Protein AF-M4DL49-F1 (afdb_monomer)

InterPro domains:
  IPR004274 FCP1 homology domain [PF03031] (9-166)
  IPR004274 FCP1 homology domain [PS50969] (1-159)
  IPR004274 FCP1 homology domain [SM00577] (1-144)
  IPR023214 HAD superfamily [G3DSA:3.40.50.1000] (4-176)
  IPR036412 HAD-like superfamily [SSF56784] (20-170)
  IPR050365 Mitochondrial import inner membrane translocase subunit TIM50 [PTHR12210] (19-173)

Mean predicted aligned error: 7.27 Å

Structure (mmCIF, N/CA/C/O backbone):
data_AF-M4DL49-F1
#
_entry.id   AF-M4DL49-F1
#
loop_
_atom_site.group_PDB
_atom_site.id
_atom_site.type_symbol
_atom_site.label_atom_id
_atom_site.label_alt_id
_atom_site.label_comp_id
_atom_site.label_asym_id
_atom_site.label_entity_id
_atom_site.label_seq_id
_atom_site.pdbx_PDB_ins_code
_atom_site.Cartn_x
_atom_site.Cartn_y
_atom_site.Cartn_z
_atom_site.occupancy
_atom_site.B_iso_or_equiv
_atom_site.auth_seq_id
_atom_site.auth_comp_id
_atom_site.auth_asym_id
_atom_site.auth_atom_id
_atom_site.pdbx_PDB_model_num
ATOM 1 N N . MET A 1 1 ? -8.135 -9.419 -42.704 1.00 31.95 1 MET A N 1
ATOM 2 C CA . MET A 1 1 ? -8.445 -10.229 -41.511 1.00 31.95 1 MET A CA 1
ATOM 3 C C . MET A 1 1 ? -7.118 -10.676 -40.936 1.00 31.95 1 MET A C 1
ATOM 5 O O . MET A 1 1 ? -6.475 -11.518 -41.541 1.00 31.95 1 MET A O 1
ATOM 9 N N . ALA A 1 2 ? -6.645 -10.006 -39.889 1.00 29.92 2 ALA A N 1
ATOM 10 C CA . ALA A 1 2 ? -5.408 -10.360 -39.203 1.00 29.92 2 ALA A CA 1
ATOM 11 C C . ALA A 1 2 ? -5.804 -10.983 -37.863 1.00 29.92 2 ALA A C 1
ATOM 13 O O . ALA A 1 2 ? -6.556 -10.371 -37.108 1.00 29.92 2 ALA A O 1
ATOM 14 N N . GLU A 1 3 ? -5.369 -12.218 -37.635 1.00 30.36 3 GLU A N 1
ATOM 15 C CA . GLU A 1 3 ? -5.577 -12.951 -36.390 1.00 30.36 3 GLU A CA 1
ATOM 16 C C . GLU A 1 3 ? -4.729 -12.328 -35.278 1.00 30.36 3 GLU A C 1
ATOM 18 O O . GLU A 1 3 ? -3.502 -12.247 -35.361 1.00 30.36 3 GLU A O 1
ATOM 23 N N . GLU A 1 4 ? -5.407 -11.877 -34.230 1.00 32.47 4 GLU A N 1
ATOM 24 C CA . GLU A 1 4 ? -4.811 -11.383 -33.000 1.00 32.47 4 GLU A CA 1
ATOM 25 C C . GLU A 1 4 ? -4.319 -12.589 -32.184 1.00 32.47 4 GLU A C 1
ATOM 27 O O . GLU A 1 4 ? -5.102 -13.370 -31.639 1.00 32.47 4 GLU A O 1
ATOM 32 N N . LYS A 1 5 ? -2.997 -12.796 -32.143 1.00 32.62 5 LYS A N 1
ATOM 33 C CA . LYS A 1 5 ? -2.392 -13.833 -31.302 1.00 32.62 5 LYS A CA 1
ATOM 34 C C . LYS A 1 5 ? -2.533 -13.434 -29.833 1.00 32.62 5 LYS A C 1
ATOM 36 O O . LYS A 1 5 ? -1.747 -12.644 -29.316 1.00 32.62 5 LYS A O 1
ATOM 41 N N . SER A 1 6 ? -3.520 -14.027 -29.168 1.00 36.12 6 SER A N 1
ATOM 42 C CA . SER A 1 6 ? -3.660 -14.043 -27.712 1.00 36.12 6 SER A CA 1
ATOM 43 C C . SER A 1 6 ? -2.374 -14.585 -27.074 1.00 36.12 6 SER A C 1
ATOM 45 O O . SER A 1 6 ? -2.053 -15.770 -27.192 1.00 36.12 6 SER A O 1
ATOM 47 N N . LYS A 1 7 ? -1.609 -13.710 -26.411 1.00 40.62 7 LYS A N 1
ATOM 48 C CA . LYS A 1 7 ? -0.519 -14.117 -25.520 1.00 40.62 7 LYS A CA 1
ATOM 49 C C . LYS A 1 7 ? -1.144 -14.714 -24.257 1.00 40.62 7 LYS A C 1
ATOM 51 O O . LYS A 1 7 ? -1.473 -13.994 -23.322 1.00 40.62 7 LYS A O 1
ATOM 56 N N . LYS A 1 8 ? -1.329 -16.035 -24.246 1.00 37.31 8 LYS A N 1
ATOM 57 C CA . LYS A 1 8 ? -1.558 -16.799 -23.014 1.00 37.31 8 LYS A CA 1
ATOM 58 C C . LYS A 1 8 ? -0.265 -16.794 -22.201 1.00 37.31 8 LYS A C 1
ATOM 60 O O . LYS A 1 8 ? 0.720 -17.387 -22.632 1.00 37.31 8 LYS A O 1
ATOM 65 N N . SER A 1 9 ? -0.272 -16.145 -21.043 1.00 42.19 9 SER A N 1
ATOM 66 C CA . SER A 1 9 ? 0.741 -16.350 -20.011 1.00 42.19 9 SER A CA 1
ATOM 67 C C . SER A 1 9 ? 0.543 -17.744 -19.408 1.00 42.19 9 SER A C 1
ATOM 69 O O . SER A 1 9 ? -0.526 -18.078 -18.898 1.00 42.19 9 SER A O 1
ATOM 71 N N . ILE A 1 10 ? 1.562 -18.590 -19.548 1.00 38.69 10 ILE A N 1
ATOM 72 C CA . ILE A 1 10 ? 1.618 -19.930 -18.964 1.00 38.69 10 ILE A CA 1
ATOM 73 C C . ILE A 1 10 ? 2.359 -19.786 -17.639 1.00 38.69 10 ILE A C 1
ATOM 75 O O . ILE A 1 10 ? 3.543 -19.471 -17.632 1.00 38.69 10 ILE A O 1
ATOM 79 N N . VAL A 1 11 ? 1.667 -20.018 -16.527 1.00 43.44 11 VAL A N 1
ATOM 80 C CA . VAL A 1 11 ? 2.317 -20.237 -15.231 1.00 43.44 11 VAL A CA 1
ATOM 81 C C . VAL A 1 11 ? 2.926 -21.637 -15.281 1.00 43.44 11 VAL A C 1
ATOM 83 O O . VAL A 1 11 ? 2.196 -22.616 -15.445 1.00 43.44 11 VAL A O 1
ATOM 86 N N . ARG A 1 12 ? 4.254 -21.741 -15.200 1.00 34.19 12 ARG A N 1
ATOM 87 C CA . ARG A 1 12 ? 4.939 -23.013 -14.947 1.00 34.19 12 ARG A CA 1
ATOM 88 C C . ARG A 1 12 ? 5.411 -23.030 -13.501 1.00 34.19 12 ARG A C 1
ATOM 90 O O . ARG A 1 12 ? 5.974 -22.048 -13.031 1.00 34.19 12 ARG A O 1
ATOM 97 N N . ALA A 1 13 ? 5.146 -24.142 -12.828 1.00 39.81 13 ALA A N 1
ATOM 98 C CA . ALA A 1 13 ? 5.851 -24.510 -11.615 1.00 39.81 13 ALA A CA 1
ATOM 99 C C . ALA A 1 13 ? 7.230 -25.054 -12.026 1.00 39.81 13 ALA A C 1
ATOM 101 O O . ALA A 1 13 ? 7.288 -26.012 -12.796 1.00 39.81 13 ALA A O 1
ATOM 102 N N . ASP A 1 14 ? 8.264 -24.380 -11.526 1.00 46.81 14 ASP A N 1
ATOM 103 C CA . ASP A 1 14 ? 9.693 -24.711 -11.451 1.00 46.81 14 ASP A CA 1
ATOM 104 C C . ASP A 1 14 ? 10.560 -24.940 -12.713 1.00 46.81 14 ASP A C 1
ATOM 106 O O . ASP A 1 14 ? 10.185 -25.581 -13.696 1.00 46.81 14 ASP A O 1
ATOM 110 N N . ASP A 1 15 ? 11.781 -24.400 -12.571 1.00 43.00 15 ASP A N 1
ATOM 111 C CA . ASP A 1 15 ? 13.066 -24.683 -13.230 1.00 43.00 15 ASP A CA 1
ATOM 112 C C . ASP A 1 15 ? 13.305 -24.260 -14.693 1.00 43.00 15 ASP A C 1
ATOM 114 O O . ASP A 1 15 ? 13.709 -25.061 -15.541 1.00 43.00 15 ASP A O 1
ATOM 118 N N . SER A 1 16 ? 13.205 -22.959 -14.989 1.00 38.47 16 SER A N 1
ATOM 119 C CA . SER A 1 16 ? 13.996 -22.372 -16.086 1.00 38.47 16 SER A CA 1
ATOM 120 C C . SER A 1 16 ? 14.434 -20.940 -15.764 1.00 38.47 16 SER A C 1
ATOM 122 O O . SER A 1 16 ? 13.605 -20.034 -15.766 1.00 38.47 16 SER A O 1
ATOM 124 N N . ASP A 1 17 ? 15.734 -20.747 -15.527 1.00 44.91 17 ASP A N 1
ATOM 125 C CA . ASP A 1 17 ? 16.382 -19.487 -15.109 1.00 44.91 17 ASP A CA 1
ATOM 126 C C . ASP A 1 17 ? 16.472 -18.387 -16.193 1.00 44.91 17 ASP A C 1
ATOM 128 O O . ASP A 1 17 ? 17.151 -17.389 -15.990 1.00 44.91 17 ASP A O 1
ATOM 132 N N . ASP A 1 18 ? 15.789 -18.516 -17.334 1.00 45.47 18 ASP A N 1
ATOM 133 C CA . ASP A 1 18 ? 15.896 -17.559 -18.450 1.00 45.47 18 ASP A CA 1
ATOM 134 C C . ASP A 1 18 ? 14.527 -17.267 -19.087 1.00 45.47 18 ASP A C 1
ATOM 136 O O . ASP A 1 18 ? 14.286 -17.524 -20.268 1.00 45.47 18 ASP A O 1
ATOM 140 N N . ASP A 1 19 ? 13.602 -16.714 -18.305 1.00 47.50 19 ASP A N 1
ATOM 141 C CA . ASP A 1 19 ? 12.446 -16.015 -18.868 1.00 47.50 19 ASP A CA 1
ATOM 142 C C . ASP A 1 19 ? 12.352 -14.635 -18.203 1.00 47.50 19 ASP A C 1
ATOM 144 O O . ASP A 1 19 ? 11.974 -14.509 -17.041 1.00 47.50 19 ASP A O 1
ATOM 148 N N . GLU A 1 20 ? 12.695 -13.578 -18.947 1.00 47.00 20 GLU A N 1
ATOM 149 C CA . GLU A 1 20 ? 12.699 -12.162 -18.512 1.00 47.00 20 GLU A CA 1
ATOM 150 C C . GLU A 1 20 ? 11.316 -11.679 -18.005 1.00 47.00 20 GLU A C 1
ATOM 152 O O . GLU A 1 20 ? 11.170 -10.588 -17.456 1.00 47.00 20 GLU A O 1
ATOM 157 N N . TYR A 1 21 ? 10.285 -12.512 -18.168 1.00 54.69 21 TYR A N 1
ATOM 158 C CA . TYR A 1 21 ? 8.901 -12.267 -17.772 1.00 54.69 21 TYR A CA 1
ATOM 159 C C . TYR A 1 21 ? 8.356 -13.301 -16.777 1.00 54.69 21 TYR A C 1
ATOM 161 O O . TYR A 1 21 ? 7.135 -13.392 -16.603 1.00 54.69 21 TYR A O 1
ATOM 169 N N . ALA A 1 22 ? 9.223 -14.091 -16.138 1.00 64.50 22 ALA A N 1
ATOM 170 C CA . ALA A 1 22 ? 8.810 -15.017 -15.097 1.00 64.50 22 ALA A CA 1
ATOM 171 C C . ALA A 1 22 ? 8.178 -14.247 -13.925 1.00 64.50 22 ALA A C 1
ATOM 173 O O . ALA A 1 22 ? 8.734 -13.306 -13.360 1.00 64.50 22 ALA A O 1
ATOM 174 N N . MET A 1 23 ? 6.949 -14.626 -13.586 1.00 73.56 23 MET A N 1
ATOM 175 C CA . MET A 1 23 ? 6.219 -14.058 -12.461 1.00 73.56 23 MET A CA 1
ATOM 176 C C . MET A 1 23 ? 6.532 -14.883 -11.220 1.00 73.56 23 MET A C 1
ATOM 178 O O . MET A 1 23 ? 6.146 -16.047 -11.131 1.00 73.56 23 MET A O 1
ATOM 182 N N . HIS A 1 24 ? 7.206 -14.262 -10.259 1.00 86.44 24 HIS A N 1
ATOM 183 C CA . HIS A 1 24 ? 7.604 -14.908 -9.015 1.00 86.44 24 HIS A CA 1
ATOM 184 C C . HIS A 1 24 ? 6.646 -14.513 -7.893 1.00 86.44 24 HIS A C 1
ATOM 186 O O . HIS A 1 24 ? 6.480 -13.332 -7.582 1.00 86.44 24 HIS A O 1
ATOM 192 N N . LYS A 1 25 ? 5.995 -15.509 -7.285 1.00 89.88 25 LYS A N 1
ATOM 193 C CA . LYS A 1 25 ? 5.204 -15.307 -6.069 1.00 89.88 25 LYS A CA 1
ATOM 194 C C . LYS A 1 25 ? 6.177 -15.147 -4.902 1.00 89.88 25 LYS A C 1
ATOM 196 O O . LYS A 1 25 ? 6.955 -16.060 -4.643 1.00 89.88 25 LYS A O 1
ATOM 201 N N . ARG A 1 26 ? 6.116 -14.010 -4.200 1.00 94.56 26 ARG A N 1
ATOM 202 C CA . ARG A 1 26 ? 6.874 -13.823 -2.956 1.00 94.56 26 ARG A CA 1
ATOM 203 C C . ARG A 1 26 ? 6.463 -14.911 -1.951 1.00 94.56 26 ARG A C 1
ATOM 205 O O . ARG A 1 26 ? 5.256 -15.176 -1.854 1.00 94.56 26 ARG A O 1
ATOM 212 N N . PRO A 1 27 ? 7.408 -15.559 -1.245 1.00 95.44 27 PRO A N 1
ATOM 213 C CA . PRO A 1 27 ? 7.075 -16.545 -0.222 1.00 95.44 27 PRO A CA 1
ATOM 214 C C . PRO A 1 27 ? 6.021 -16.011 0.757 1.00 95.44 27 PRO A C 1
ATOM 216 O O . PRO A 1 27 ? 5.941 -14.807 0.988 1.00 95.44 27 PRO A O 1
ATOM 219 N N . PHE A 1 28 ? 5.166 -16.899 1.271 1.00 95.94 28 PHE A N 1
ATOM 220 C CA . PHE A 1 28 ? 4.082 -16.586 2.219 1.00 95.94 28 PHE A CA 1
ATOM 2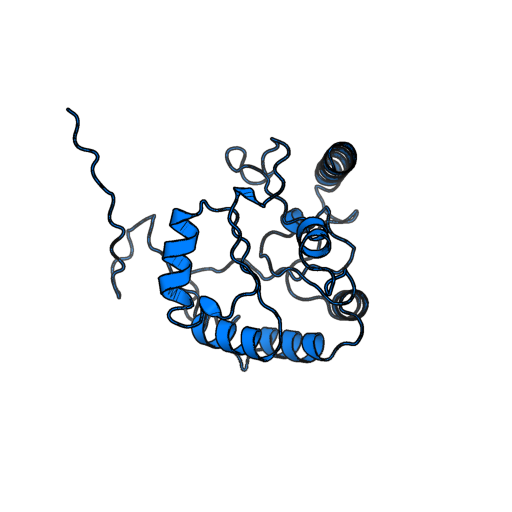21 C C . PHE A 1 28 ? 2.975 -15.638 1.721 1.00 95.94 28 PHE A C 1
ATOM 223 O O . PHE A 1 28 ? 2.067 -15.306 2.477 1.00 95.94 28 PHE A O 1
ATOM 230 N N . ALA A 1 29 ? 2.972 -15.210 0.451 1.00 95.12 29 ALA A N 1
ATOM 231 C CA . ALA A 1 29 ? 2.007 -14.211 -0.023 1.00 95.12 29 ALA A CA 1
ATOM 232 C C . ALA A 1 29 ? 0.526 -14.610 0.157 1.00 95.12 29 ALA A C 1
ATOM 234 O O . ALA A 1 29 ? -0.318 -13.736 0.330 1.00 95.12 29 ALA A O 1
ATOM 235 N N . GLY A 1 30 ? 0.178 -15.901 0.108 1.00 94.19 30 GLY A N 1
ATOM 236 C CA . GLY A 1 30 ? -1.213 -16.332 0.317 1.00 94.19 30 GLY A CA 1
ATOM 237 C C . GLY A 1 30 ? -1.620 -16.270 1.791 1.00 94.19 30 GLY A C 1
ATOM 238 O O . GLY A 1 30 ? -2.701 -15.792 2.132 1.00 94.19 30 GLY A O 1
ATOM 239 N N . GLU A 1 31 ? -0.733 -16.735 2.661 1.00 96.00 31 GLU A N 1
ATOM 240 C CA . GLU A 1 31 ? -0.851 -16.727 4.114 1.00 96.00 31 GLU A CA 1
ATOM 241 C C . GLU A 1 31 ? -0.899 -15.295 4.650 1.00 96.00 31 GLU A C 1
ATOM 243 O O . GLU A 1 31 ? -1.797 -14.960 5.418 1.00 96.00 31 GLU A O 1
ATOM 248 N N . PHE A 1 32 ? -0.022 -14.426 4.150 1.00 97.31 32 PHE A N 1
ATOM 249 C CA . PHE A 1 32 ? -0.019 -12.994 4.427 1.00 97.31 32 PHE A CA 1
ATOM 250 C C . PHE A 1 32 ? -1.351 -12.331 4.080 1.00 97.31 32 PHE A C 1
ATOM 252 O O . PHE A 1 32 ? -1.915 -11.578 4.870 1.00 97.31 32 PHE A O 1
ATOM 259 N N . MET A 1 33 ? -1.910 -12.640 2.908 1.00 97.00 33 MET A N 1
ATOM 260 C CA . MET A 1 33 ? -3.192 -12.065 2.509 1.00 97.00 33 MET A CA 1
ATOM 261 C C . MET A 1 33 ? -4.338 -12.528 3.414 1.00 97.00 33 MET A C 1
ATOM 263 O O . MET A 1 33 ? -5.218 -11.726 3.724 1.00 97.00 33 MET A O 1
ATOM 267 N N . LYS A 1 34 ? -4.324 -13.785 3.880 1.00 96.69 34 LYS A N 1
ATOM 268 C CA . LYS A 1 34 ? -5.276 -14.267 4.898 1.00 96.69 34 LYS A CA 1
ATOM 269 C C . LYS A 1 34 ? -5.091 -13.520 6.217 1.00 96.69 34 LYS A C 1
ATOM 271 O O . LYS A 1 34 ? -6.070 -13.007 6.748 1.00 96.69 34 LYS A O 1
ATOM 276 N N . PHE A 1 35 ? -3.847 -13.387 6.676 1.00 97.94 35 PHE A N 1
ATOM 277 C CA . PHE A 1 35 ? -3.487 -12.642 7.880 1.00 97.94 35 PHE A CA 1
ATOM 278 C C . PHE A 1 35 ? -4.016 -11.199 7.840 1.00 97.94 35 PHE A C 1
ATOM 280 O O . PHE A 1 35 ? -4.646 -10.747 8.800 1.00 97.94 35 PHE A O 1
ATOM 287 N N . CYS A 1 36 ? -3.824 -10.493 6.720 1.00 98.38 36 CYS A N 1
ATOM 288 C CA . CYS A 1 36 ? -4.328 -9.134 6.534 1.00 98.38 36 CYS A CA 1
ATOM 289 C C . CYS A 1 36 ? -5.860 -9.078 6.557 1.00 98.38 36 CYS A C 1
ATOM 291 O O . CYS A 1 36 ? -6.425 -8.227 7.235 1.00 98.38 36 CYS A O 1
ATOM 293 N N . LEU A 1 37 ? -6.538 -9.984 5.846 1.00 97.75 37 LEU A N 1
ATOM 294 C CA . LEU A 1 37 ? -8.004 -10.019 5.761 1.00 97.75 37 LEU A CA 1
ATOM 295 C C . LEU A 1 37 ? -8.696 -10.358 7.090 1.00 97.75 37 LEU A C 1
ATOM 297 O O . LEU A 1 37 ? -9.878 -10.074 7.250 1.00 97.75 37 LEU A O 1
ATOM 301 N N . GLU A 1 38 ? -7.991 -10.975 8.035 1.00 97.81 38 GLU A N 1
ATOM 302 C CA . GLU A 1 38 ? -8.505 -11.232 9.386 1.00 97.81 38 GLU A CA 1
ATOM 303 C C . GLU A 1 38 ? -8.475 -9.990 10.291 1.00 97.81 38 GLU A C 1
ATOM 305 O O . GLU A 1 38 ? -9.138 -9.979 11.327 1.00 97.81 38 GLU A O 1
ATOM 310 N N . ARG A 1 39 ? -7.710 -8.957 9.916 1.00 98.19 39 ARG A N 1
ATOM 311 C CA . ARG A 1 39 ? -7.398 -7.795 10.768 1.00 98.19 39 ARG A CA 1
ATOM 312 C C . ARG A 1 39 ? -7.815 -6.460 10.166 1.00 98.19 39 ARG A C 1
ATOM 314 O O . ARG A 1 39 ? -8.063 -5.510 10.902 1.00 98.19 39 ARG A O 1
ATOM 321 N N . PHE A 1 40 ? -7.892 -6.383 8.841 1.00 98.56 40 PHE A N 1
ATOM 322 C CA . PHE A 1 40 ? -8.110 -5.147 8.105 1.00 98.56 40 PHE A CA 1
ATOM 323 C C . PHE A 1 40 ? -9.164 -5.310 7.015 1.00 98.56 40 PHE A C 1
ATOM 325 O O . PHE A 1 40 ? -9.326 -6.376 6.421 1.00 98.56 40 PHE A O 1
ATOM 332 N N . GLU A 1 41 ? -9.791 -4.191 6.664 1.00 98.44 41 GLU A N 1
ATOM 333 C CA . GLU A 1 41 ? -10.455 -4.038 5.374 1.00 98.44 41 GLU A CA 1
ATOM 334 C C . GLU A 1 41 ? -9.384 -3.829 4.296 1.00 98.44 41 GLU A C 1
ATOM 336 O O . GLU A 1 41 ? -8.693 -2.808 4.270 1.00 98.44 41 GLU A O 1
ATOM 341 N N . VAL A 1 42 ? -9.203 -4.819 3.417 1.00 98.44 42 VAL A N 1
ATOM 342 C CA . VAL A 1 42 ? -8.076 -4.840 2.473 1.00 98.44 42 VAL A CA 1
ATOM 343 C C . VAL A 1 42 ? -8.513 -4.409 1.077 1.00 98.44 42 VAL A C 1
ATOM 345 O O . VAL A 1 42 ? -9.407 -5.003 0.473 1.00 98.44 42 VAL A O 1
ATOM 348 N N . GLY A 1 43 ? -7.830 -3.408 0.521 1.00 97.88 43 GLY A N 1
ATOM 349 C CA . GLY A 1 43 ? -7.926 -3.026 -0.886 1.00 97.88 43 GLY A CA 1
ATOM 350 C C . GLY A 1 43 ? -6.621 -3.296 -1.633 1.00 97.88 43 GLY A C 1
ATOM 351 O O . GLY A 1 43 ? -5.539 -3.037 -1.111 1.00 97.88 43 GLY A O 1
ATOM 352 N N . ILE A 1 44 ? -6.708 -3.779 -2.874 1.00 97.50 44 ILE A N 1
ATOM 353 C CA . ILE A 1 44 ? -5.540 -3.911 -3.758 1.00 97.50 44 ILE A CA 1
ATOM 354 C C . ILE A 1 44 ? -5.497 -2.722 -4.710 1.00 97.50 44 ILE A C 1
ATOM 356 O O . ILE A 1 44 ? -6.491 -2.436 -5.375 1.00 97.50 44 ILE A O 1
ATOM 360 N N . TRP A 1 45 ? -4.346 -2.051 -4.820 1.00 97.62 45 TRP A N 1
ATOM 361 C CA . TRP A 1 45 ? -4.185 -0.889 -5.698 1.00 97.62 45 TRP A CA 1
ATOM 362 C C . TRP A 1 45 ? -2.914 -0.940 -6.549 1.00 97.62 45 TRP A C 1
ATOM 364 O O . TRP A 1 45 ? -1.872 -0.374 -6.222 1.00 97.62 45 TRP A O 1
ATOM 374 N N . SER A 1 46 ? -3.017 -1.532 -7.734 1.00 95.12 46 SER A N 1
ATOM 375 C CA . SER A 1 46 ? -1.880 -1.695 -8.641 1.00 95.12 46 SER A CA 1
ATOM 376 C C . SER A 1 46 ? -1.657 -0.489 -9.554 1.00 95.12 46 SER A C 1
ATOM 378 O O . SER A 1 46 ? -2.580 0.254 -9.878 1.00 95.12 46 SER A O 1
ATOM 380 N N . SER A 1 47 ? -0.406 -0.258 -9.955 1.00 93.56 47 SER A N 1
ATOM 381 C CA . SER A 1 47 ? -0.055 0.662 -11.055 1.00 93.56 47 SER A CA 1
ATOM 382 C C . SER A 1 47 ? 0.002 -0.048 -12.413 1.00 93.56 47 SER A C 1
ATOM 384 O O . SER A 1 47 ? 0.374 0.568 -13.406 1.00 93.56 47 SER A O 1
ATOM 386 N N . ALA A 1 48 ? -0.349 -1.336 -12.459 1.00 91.75 48 ALA A N 1
ATOM 387 C CA . ALA A 1 48 ? -0.531 -2.092 -13.688 1.00 91.75 48 ALA A CA 1
ATOM 388 C C . ALA A 1 48 ? -1.949 -1.911 -14.254 1.00 91.75 48 ALA A C 1
ATOM 390 O O . ALA A 1 48 ? -2.855 -1.419 -13.579 1.00 91.75 48 ALA A O 1
ATOM 391 N N . ASN A 1 49 ? -2.145 -2.343 -15.498 1.00 91.00 49 ASN A N 1
ATOM 392 C CA . ASN A 1 49 ? -3.471 -2.427 -16.103 1.00 91.00 49 ASN A CA 1
ATOM 393 C C . ASN A 1 49 ? -4.316 -3.556 -15.482 1.00 91.00 49 ASN A C 1
ATOM 395 O O . ASN A 1 49 ? -3.782 -4.516 -14.927 1.00 91.00 49 ASN A O 1
ATOM 399 N N . GLU A 1 50 ? -5.634 -3.447 -15.632 1.00 90.94 50 GLU A N 1
ATOM 400 C CA . GLU A 1 50 ? -6.636 -4.410 -15.160 1.00 90.94 50 GLU A CA 1
ATOM 401 C C . GLU A 1 50 ? -6.288 -5.873 -15.462 1.00 90.94 50 GLU A C 1
ATOM 403 O O . GLU A 1 50 ? -6.273 -6.704 -14.558 1.00 90.94 50 GLU A O 1
ATOM 408 N N . SER A 1 51 ? -5.918 -6.183 -16.711 1.00 88.94 51 SER A N 1
ATOM 409 C CA . SER A 1 51 ? -5.615 -7.556 -17.129 1.00 88.94 51 SER A CA 1
ATOM 410 C C . SER A 1 51 ? -4.449 -8.172 -16.357 1.00 88.94 51 SER A C 1
ATOM 412 O O . SER A 1 51 ? -4.500 -9.347 -16.004 1.00 88.94 51 SER A O 1
ATOM 414 N N . ASN A 1 52 ? -3.413 -7.386 -16.056 1.00 88.00 52 ASN A N 1
ATOM 415 C CA . ASN A 1 52 ? -2.280 -7.860 -15.266 1.00 88.00 52 ASN A CA 1
ATOM 416 C C . ASN A 1 52 ? -2.674 -8.051 -13.799 1.00 88.00 52 ASN A C 1
ATOM 418 O O . ASN A 1 52 ? -2.243 -9.015 -13.170 1.00 88.00 52 ASN A O 1
ATOM 422 N N . VAL A 1 53 ? -3.508 -7.156 -13.261 1.00 88.12 53 VAL A N 1
ATOM 423 C CA . VAL A 1 53 ? -4.018 -7.269 -11.889 1.00 88.12 53 VAL A CA 1
ATOM 424 C C . VAL A 1 53 ? -4.834 -8.545 -11.729 1.00 88.12 53 VAL A C 1
ATOM 426 O O . VAL A 1 53 ? -4.579 -9.310 -10.805 1.00 88.12 53 VAL A O 1
ATOM 429 N N . ASP A 1 54 ? -5.754 -8.828 -12.649 1.00 86.88 54 ASP A N 1
ATOM 430 C CA . ASP A 1 54 ? -6.592 -10.025 -12.578 1.00 86.88 54 ASP A CA 1
ATOM 431 C C . ASP A 1 54 ? -5.781 -11.325 -12.592 1.00 86.88 54 ASP A C 1
ATOM 433 O O . ASP A 1 54 ? -6.091 -12.243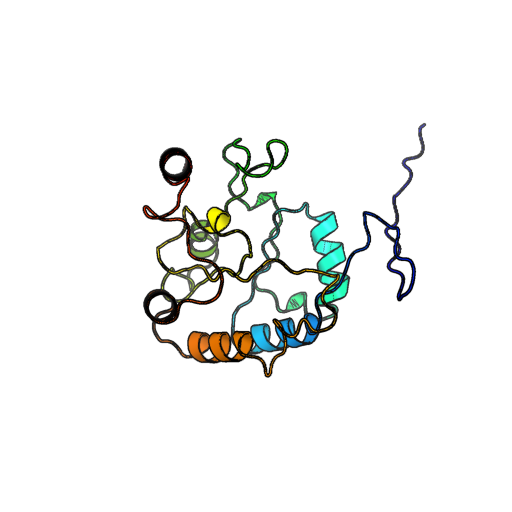 -11.831 1.00 86.88 54 ASP A O 1
ATOM 437 N N . ILE A 1 55 ? -4.721 -11.395 -13.404 1.00 86.50 55 ILE A N 1
ATOM 438 C CA . ILE A 1 55 ? -3.811 -12.550 -13.430 1.00 86.50 55 ILE A CA 1
ATOM 439 C C . ILE A 1 55 ? -3.155 -12.745 -12.058 1.00 86.50 55 ILE A C 1
ATOM 441 O O . ILE A 1 55 ? -3.186 -13.851 -11.521 1.00 86.50 55 ILE A O 1
ATOM 445 N N . ILE A 1 56 ? -2.601 -11.679 -11.474 1.00 85.12 56 ILE A N 1
ATOM 446 C CA . ILE A 1 56 ? -1.903 -11.739 -10.181 1.00 85.12 56 ILE A CA 1
ATOM 447 C C . ILE A 1 56 ? -2.870 -12.133 -9.059 1.00 85.12 56 ILE A C 1
ATOM 449 O O . ILE A 1 56 ? -2.543 -12.986 -8.233 1.00 85.12 56 ILE A O 1
ATOM 453 N N . LEU A 1 57 ? -4.080 -11.568 -9.041 1.00 87.81 57 LEU A N 1
ATOM 454 C CA . LEU A 1 57 ? -5.076 -11.891 -8.017 1.00 87.81 57 LEU A CA 1
ATOM 455 C C . LEU A 1 57 ? -5.501 -13.357 -8.075 1.00 87.81 57 LEU A C 1
ATOM 457 O O . LEU A 1 57 ? -5.635 -13.980 -7.029 1.00 87.81 57 LEU A O 1
ATOM 461 N N . ASN A 1 58 ? -5.659 -13.928 -9.270 1.00 86.12 58 ASN A N 1
ATOM 462 C CA . ASN A 1 58 ? -6.008 -15.343 -9.406 1.00 86.12 58 ASN A CA 1
ATOM 463 C C . ASN A 1 58 ? -4.898 -16.279 -8.894 1.00 86.12 58 ASN A C 1
ATOM 465 O O . ASN A 1 58 ? -5.199 -17.393 -8.486 1.00 86.12 58 ASN A O 1
ATOM 469 N N . ILE A 1 59 ? -3.637 -15.835 -8.905 1.00 84.06 59 ILE A N 1
ATOM 470 C CA . ILE A 1 59 ? -2.481 -16.617 -8.436 1.00 84.06 59 ILE A CA 1
ATOM 471 C C . ILE A 1 59 ? -2.281 -16.499 -6.923 1.00 84.06 59 ILE A C 1
ATOM 473 O O . ILE A 1 59 ? -1.841 -17.448 -6.272 1.00 84.06 59 ILE A O 1
ATOM 477 N N . VAL A 1 60 ? -2.533 -15.316 -6.362 1.00 84.88 60 VAL A N 1
ATOM 478 C CA . VAL A 1 60 ? -2.237 -15.036 -4.950 1.00 84.88 60 VAL A CA 1
ATOM 479 C C . VAL A 1 60 ? -3.456 -15.244 -4.061 1.00 84.88 60 VAL A C 1
ATOM 481 O O . VAL A 1 60 ? -3.314 -15.796 -2.973 1.00 84.88 60 VAL A O 1
ATOM 484 N N . LEU A 1 61 ? -4.631 -14.788 -4.500 1.00 85.44 61 LEU A N 1
ATOM 485 C CA . LEU A 1 61 ? -5.820 -14.703 -3.653 1.00 85.44 61 LEU A CA 1
ATOM 486 C C . LEU A 1 61 ? -6.817 -15.828 -3.867 1.00 85.44 61 LEU A C 1
ATOM 488 O O . LEU A 1 61 ? -7.582 -16.081 -2.949 1.00 85.44 61 LEU A O 1
ATOM 492 N N . GLU A 1 62 ? -6.838 -16.467 -5.037 1.00 81.88 62 GLU A N 1
ATOM 493 C CA . GLU A 1 62 ? -7.789 -17.538 -5.363 1.00 81.88 62 GLU A CA 1
ATOM 494 C C . GLU A 1 62 ? -9.239 -17.175 -4.958 1.00 81.88 62 GLU A C 1
ATOM 496 O O . GLU A 1 62 ? -9.853 -16.279 -5.547 1.00 81.88 62 GLU A O 1
ATOM 501 N N . ASP A 1 63 ? -9.785 -17.838 -3.936 1.00 85.00 63 ASP A N 1
ATOM 502 C CA . ASP A 1 63 ? -11.135 -17.661 -3.402 1.00 85.00 63 ASP A CA 1
ATOM 503 C C . ASP A 1 63 ? -11.301 -16.429 -2.494 1.00 85.00 63 ASP A C 1
ATOM 505 O O . ASP A 1 63 ? -12.427 -16.029 -2.212 1.00 85.00 63 ASP A O 1
ATOM 509 N N . LEU A 1 64 ? -10.211 -15.781 -2.076 1.00 89.19 64 LEU A N 1
ATOM 510 C CA . LEU A 1 64 ? -10.215 -14.605 -1.198 1.00 89.19 64 LEU A CA 1
ATOM 511 C C . LEU A 1 64 ? -10.541 -13.297 -1.929 1.00 89.19 64 LEU A C 1
ATOM 513 O O . LEU A 1 64 ? -10.769 -12.276 -1.280 1.00 89.19 64 LEU A O 1
ATOM 517 N N . LYS A 1 65 ? -10.583 -13.292 -3.270 1.00 89.12 65 LYS A N 1
ATOM 518 C CA . LYS A 1 65 ? -10.808 -12.073 -4.073 1.00 89.12 65 LYS A CA 1
ATOM 519 C C . LYS A 1 65 ? -12.114 -11.355 -3.707 1.00 89.12 65 LYS A C 1
ATOM 521 O O . LYS A 1 65 ? -12.175 -10.131 -3.773 1.00 89.12 65 LYS A O 1
ATOM 526 N N . ASN A 1 66 ? -13.147 -12.097 -3.307 1.00 90.50 66 ASN A N 1
ATOM 527 C CA . ASN A 1 66 ? -14.447 -11.546 -2.910 1.00 90.50 66 ASN A CA 1
ATOM 528 C C . ASN A 1 66 ? -14.455 -10.889 -1.516 1.00 90.50 66 ASN A C 1
ATOM 530 O O . ASN A 1 66 ? -15.445 -10.247 -1.177 1.00 90.50 66 ASN A O 1
ATOM 534 N N . LYS A 1 67 ? -13.390 -11.056 -0.722 1.00 95.62 67 LYS A N 1
ATOM 535 C CA . LYS A 1 67 ? -13.232 -10.430 0.599 1.00 95.62 67 LYS A CA 1
ATOM 536 C C . LYS A 1 67 ? -12.550 -9.062 0.534 1.00 95.62 67 LYS A C 1
ATOM 538 O O . LYS A 1 67 ? -12.486 -8.376 1.544 1.00 95.62 67 LYS A O 1
ATOM 543 N N . LEU A 1 68 ? -12.019 -8.674 -0.626 1.00 96.75 68 LEU A N 1
ATOM 544 C CA . LEU A 1 68 ? -11.394 -7.368 -0.801 1.00 96.75 68 LEU A CA 1
ATOM 545 C C . LEU A 1 68 ? -12.448 -6.257 -0.830 1.00 96.75 68 LEU A C 1
ATOM 547 O O . LEU A 1 68 ? -13.433 -6.353 -1.564 1.00 96.75 68 LEU A O 1
ATOM 551 N N . LEU A 1 69 ? -12.173 -5.155 -0.134 1.00 97.56 69 LEU A N 1
ATOM 552 C CA . LEU A 1 69 ? -12.981 -3.935 -0.177 1.00 97.56 69 LEU A CA 1
ATOM 553 C C . LEU A 1 69 ? -13.016 -3.341 -1.594 1.00 97.56 69 LEU A C 1
ATOM 555 O O . LEU A 1 69 ? -14.044 -2.855 -2.072 1.00 97.56 69 LEU A O 1
ATOM 559 N N . PHE A 1 70 ? -11.873 -3.374 -2.283 1.00 97.31 70 PHE A N 1
ATOM 560 C CA . PHE A 1 70 ? -11.763 -2.992 -3.685 1.00 97.31 70 PHE A CA 1
ATOM 561 C C . PHE A 1 70 ? -10.542 -3.615 -4.365 1.00 97.31 70 PHE A C 1
ATOM 563 O O . PHE A 1 70 ? -9.548 -3.978 -3.735 1.00 97.31 70 PHE A O 1
ATOM 570 N N . VAL A 1 71 ? -10.608 -3.647 -5.695 1.00 96.50 71 VAL A N 1
ATOM 571 C CA . VAL A 1 71 ? -9.470 -3.887 -6.583 1.00 96.50 71 VAL A CA 1
ATOM 572 C C . VAL A 1 71 ? -9.371 -2.703 -7.534 1.00 96.50 71 VAL A C 1
ATOM 574 O O . VAL A 1 71 ? -10.285 -2.460 -8.322 1.00 96.50 71 VAL A O 1
ATOM 577 N N . TRP A 1 72 ? -8.279 -1.955 -7.438 1.00 97.25 72 TRP A N 1
ATOM 578 C CA . TRP A 1 72 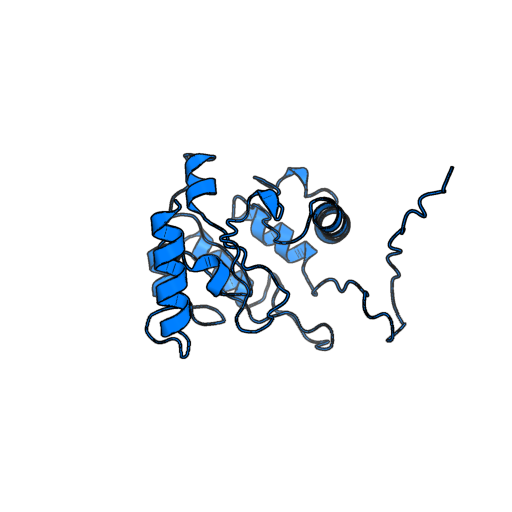? -7.969 -0.795 -8.263 1.00 97.25 72 TRP A CA 1
ATOM 579 C C . TRP A 1 72 ? -6.722 -1.044 -9.102 1.00 97.25 72 TRP A C 1
ATOM 581 O O . TRP A 1 72 ? -5.720 -1.592 -8.636 1.00 97.25 72 TRP A O 1
ATOM 591 N N . ASP A 1 73 ? -6.789 -0.606 -10.350 1.00 95.19 73 ASP A N 1
ATOM 592 C CA . ASP A 1 73 ? -5.704 -0.660 -11.314 1.00 95.19 73 ASP A CA 1
ATOM 593 C C . ASP A 1 73 ? -5.098 0.744 -11.516 1.00 95.19 73 ASP A C 1
ATOM 595 O O . ASP A 1 73 ? -5.367 1.712 -10.784 1.00 95.19 73 ASP A O 1
ATOM 599 N N . GLN A 1 74 ? -4.249 0.880 -12.533 1.00 94.12 74 GLN A N 1
ATOM 600 C CA . GLN A 1 74 ? -3.621 2.155 -12.859 1.00 94.12 74 GLN A CA 1
ATOM 601 C C . GLN A 1 74 ? -4.621 3.295 -13.116 1.00 94.12 74 GLN A C 1
ATOM 603 O O . GLN A 1 74 ? -4.266 4.449 -12.887 1.00 94.12 74 GLN A O 1
ATOM 608 N N . LYS A 1 75 ? -5.859 3.014 -13.555 1.00 94.00 75 LYS A N 1
ATOM 609 C CA . LYS A 1 75 ? -6.873 4.036 -13.874 1.00 94.00 75 LYS A CA 1
ATOM 610 C C . LYS A 1 75 ? -7.333 4.785 -12.625 1.00 94.00 75 LYS A C 1
ATOM 612 O O . LYS A 1 75 ? -7.765 5.929 -12.736 1.00 94.00 75 LYS A O 1
ATOM 617 N N . GLN A 1 76 ? -7.251 4.168 -11.445 1.00 95.88 76 GLN A N 1
ATOM 618 C CA . GLN A 1 76 ? -7.569 4.845 -10.184 1.00 95.88 76 GLN A CA 1
ATOM 619 C C . GLN A 1 76 ? -6.368 5.586 -9.597 1.00 95.88 76 GLN A C 1
ATOM 621 O O . GLN A 1 76 ? -6.554 6.497 -8.791 1.00 95.88 76 GLN A O 1
ATOM 626 N N . SER A 1 77 ? -5.145 5.266 -10.027 1.00 93.69 77 SER A N 1
ATOM 627 C CA . SER A 1 77 ? -3.944 6.007 -9.624 1.00 93.69 77 SER A CA 1
ATOM 628 C C . SER A 1 77 ? -3.984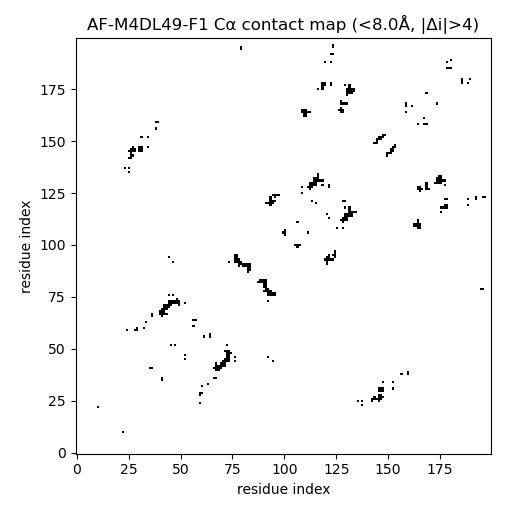 7.451 -10.146 1.00 93.69 77 SER A C 1
ATOM 630 O O . SER A 1 77 ? -4.560 7.736 -11.195 1.00 93.69 77 SER A O 1
ATOM 632 N N . THR A 1 78 ? -3.388 8.393 -9.418 1.00 90.81 78 THR A N 1
ATOM 633 C CA . THR A 1 78 ? -3.220 9.773 -9.901 1.00 90.81 78 THR A CA 1
ATOM 634 C C . THR A 1 78 ? -1.958 9.840 -10.753 1.00 90.81 78 THR A C 1
ATOM 636 O O . THR A 1 78 ? -0.877 9.500 -10.284 1.00 90.81 78 THR A O 1
ATOM 639 N N . ASN A 1 79 ? -2.090 10.260 -12.010 1.00 89.44 79 ASN A N 1
ATOM 640 C CA . ASN A 1 79 ? -0.974 10.448 -12.933 1.00 89.44 79 ASN A CA 1
ATOM 641 C C . ASN A 1 79 ? -0.968 11.900 -13.413 1.00 89.44 79 ASN A C 1
ATOM 643 O O . ASN A 1 79 ? -1.937 12.360 -14.010 1.00 89.44 79 ASN A O 1
ATOM 647 N N . ILE A 1 80 ? 0.134 12.601 -13.166 1.00 85.44 80 ILE A N 1
ATOM 648 C CA . ILE A 1 80 ? 0.323 14.015 -13.527 1.00 85.44 80 ILE A CA 1
ATOM 649 C C . ILE A 1 80 ? 1.138 14.204 -14.815 1.00 85.44 80 ILE A C 1
ATOM 651 O O . ILE A 1 80 ? 1.603 15.303 -15.103 1.00 85.44 80 ILE A O 1
ATOM 655 N N . GLY A 1 81 ? 1.371 13.131 -15.574 1.00 84.38 81 GLY A N 1
ATOM 656 C CA . GLY A 1 81 ? 2.159 13.163 -16.808 1.00 84.38 81 GLY A CA 1
ATOM 657 C C . GLY A 1 81 ? 3.672 13.264 -16.591 1.00 84.38 81 GLY A C 1
ATOM 658 O O . GLY A 1 81 ? 4.408 13.448 -17.557 1.00 84.38 81 GLY A O 1
ATOM 659 N N . LEU A 1 82 ? 4.145 13.129 -15.347 1.00 87.50 82 LEU A N 1
ATOM 660 C CA . LEU A 1 82 ? 5.569 13.083 -15.019 1.00 87.50 82 LEU A CA 1
ATOM 661 C C . LEU A 1 82 ? 6.108 11.648 -15.027 1.00 87.50 82 LEU A C 1
ATOM 663 O O . LEU A 1 82 ? 5.362 10.666 -14.977 1.0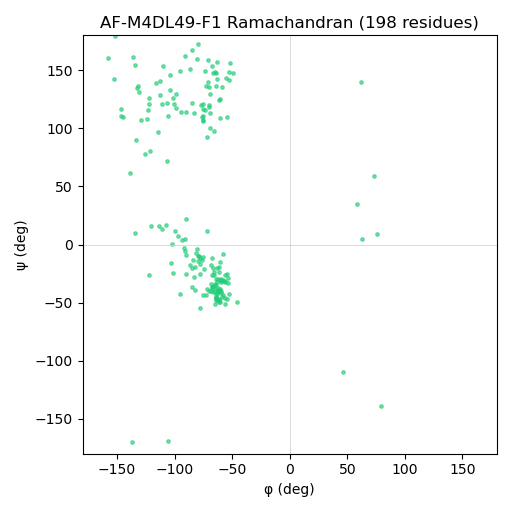0 87.50 82 LEU A O 1
ATOM 667 N N . LYS A 1 83 ? 7.433 11.548 -15.103 1.00 89.44 83 LYS A N 1
ATOM 668 C CA . LYS A 1 83 ? 8.196 10.300 -15.094 1.00 89.44 83 LYS A CA 1
ATOM 669 C C . LYS A 1 83 ? 8.961 10.166 -13.784 1.00 89.44 83 LYS A C 1
ATOM 671 O O . LYS A 1 83 ? 9.250 11.177 -13.142 1.00 89.44 83 LYS A O 1
ATOM 676 N N . THR A 1 84 ? 9.248 8.933 -13.382 1.00 86.31 84 THR A N 1
ATOM 677 C CA . THR A 1 84 ? 10.074 8.658 -12.194 1.00 86.31 84 THR A CA 1
ATOM 678 C C . THR A 1 84 ? 11.523 9.090 -12.417 1.00 86.31 84 THR A C 1
ATOM 680 O O . THR A 1 84 ? 11.970 9.148 -13.564 1.00 86.31 84 THR A O 1
ATOM 683 N N . LEU A 1 85 ? 12.252 9.413 -11.344 1.00 85.75 85 LEU A N 1
ATOM 684 C CA . LEU A 1 85 ? 13.664 9.809 -11.444 1.00 85.75 85 LEU A CA 1
ATOM 685 C C . LEU A 1 85 ? 14.537 8.636 -11.889 1.00 85.75 85 LEU A C 1
ATOM 687 O O . LEU A 1 85 ? 15.475 8.802 -12.663 1.00 85.75 85 LEU A O 1
ATOM 691 N N . GLU A 1 86 ? 14.188 7.449 -11.412 1.00 82.75 86 GLU A N 1
ATOM 692 C CA . GLU A 1 86 ? 14.919 6.203 -11.589 1.00 82.75 86 GLU A CA 1
ATOM 693 C C . GLU A 1 86 ? 14.694 5.611 -12.985 1.00 82.75 86 GLU A C 1
ATOM 695 O O . GLU A 1 86 ? 15.531 4.873 -13.500 1.00 82.75 86 GLU A O 1
ATOM 700 N N . ASN A 1 87 ? 13.557 5.931 -13.613 1.00 82.81 87 ASN A N 1
ATOM 701 C CA . ASN A 1 87 ? 13.194 5.437 -14.934 1.00 82.81 87 ASN A CA 1
ATOM 702 C C . ASN A 1 87 ? 12.379 6.486 -15.712 1.00 82.81 87 ASN A C 1
ATOM 704 O O . ASN A 1 87 ? 11.212 6.750 -15.406 1.00 82.81 87 ASN A O 1
ATOM 708 N N . SER A 1 88 ? 12.986 7.044 -16.763 1.00 85.06 88 SER A N 1
ATOM 709 C CA . SER A 1 88 ? 12.377 8.070 -17.619 1.00 85.06 88 SER A CA 1
ATOM 710 C C . SER A 1 88 ? 11.207 7.564 -18.465 1.00 85.06 88 SER A C 1
ATOM 712 O O . SER A 1 88 ? 10.397 8.362 -18.935 1.00 85.06 88 SER A O 1
ATOM 714 N N . ASP A 1 89 ? 11.073 6.253 -18.645 1.00 84.56 89 ASP A N 1
ATOM 715 C CA . ASP A 1 89 ? 9.972 5.653 -19.394 1.00 84.56 89 ASP A CA 1
ATOM 716 C C . ASP A 1 89 ? 8.779 5.331 -18.488 1.00 84.56 89 ASP A C 1
ATOM 718 O O . ASP A 1 89 ? 7.627 5.381 -18.939 1.00 84.56 89 ASP A O 1
ATOM 722 N N . LYS A 1 90 ? 9.018 5.117 -17.188 1.00 85.56 90 LYS A N 1
ATOM 723 C CA . LYS A 1 90 ? 7.993 4.779 -16.193 1.00 85.56 90 LYS A CA 1
ATOM 724 C C . LYS A 1 90 ? 7.153 6.008 -15.803 1.00 85.56 90 LYS A C 1
ATOM 726 O O . LYS A 1 90 ? 7.683 6.972 -15.244 1.00 85.56 90 LYS A O 1
ATOM 731 N N . PRO A 1 91 ? 5.831 6.008 -16.079 1.00 90.00 91 PRO A N 1
ATOM 732 C CA . PRO A 1 91 ? 4.934 7.048 -15.586 1.00 90.00 91 PRO A CA 1
ATOM 733 C C . PRO A 1 91 ? 4.874 7.054 -14.059 1.00 90.00 91 PRO A C 1
ATOM 735 O O . PRO A 1 91 ? 4.850 6.001 -13.421 1.00 90.00 91 PRO A O 1
ATOM 738 N N . MET A 1 92 ? 4.795 8.249 -13.484 1.00 91.56 92 MET A N 1
ATOM 739 C CA . MET A 1 92 ? 4.647 8.432 -12.049 1.00 91.56 92 MET A CA 1
ATOM 740 C C . MET A 1 92 ? 3.177 8.304 -11.649 1.00 91.56 92 MET A C 1
ATOM 742 O O . MET A 1 92 ? 2.343 9.136 -12.010 1.00 91.56 92 MET A O 1
ATOM 746 N N . PHE A 1 93 ? 2.869 7.251 -10.895 1.00 93.88 93 PHE A N 1
ATOM 747 C CA . PHE A 1 93 ? 1.531 6.974 -10.385 1.00 93.88 93 PHE A CA 1
ATOM 748 C C . PHE A 1 93 ? 1.487 7.153 -8.870 1.00 93.88 93 PHE A C 1
ATOM 750 O O . PHE A 1 93 ? 2.178 6.438 -8.153 1.00 93.88 93 PHE A O 1
ATOM 757 N N . PHE A 1 94 ? 0.627 8.044 -8.387 1.00 95.12 94 PHE A N 1
ATOM 758 C CA . PHE A 1 94 ? 0.353 8.212 -6.960 1.00 95.12 94 PHE A CA 1
ATOM 759 C C . PHE A 1 94 ? -0.879 7.423 -6.527 1.00 95.12 94 PHE A C 1
ATOM 761 O O . PHE A 1 94 ? -1.837 7.250 -7.291 1.00 95.12 94 PHE A O 1
ATOM 768 N N . LYS A 1 95 ? -0.859 6.988 -5.271 1.00 96.50 95 LYS A N 1
ATOM 769 C CA . LYS A 1 95 ? -1.915 6.225 -4.602 1.00 96.50 95 LYS A CA 1
ATOM 770 C C . LYS A 1 95 ? -2.632 7.138 -3.617 1.00 96.50 95 LYS A C 1
ATOM 772 O O . LYS A 1 95 ? -2.432 7.057 -2.413 1.00 96.50 95 LYS A O 1
ATOM 777 N N . ASP A 1 96 ? -3.409 8.050 -4.188 1.00 95.50 96 ASP A N 1
ATOM 778 C CA . ASP A 1 96 ? -4.121 9.120 -3.492 1.00 95.50 96 ASP A CA 1
ATOM 779 C C . ASP A 1 96 ? -5.216 8.589 -2.550 1.00 95.50 96 ASP A C 1
ATOM 781 O O . ASP A 1 96 ? -6.343 8.309 -2.975 1.00 95.50 96 ASP A O 1
ATOM 785 N N . LEU A 1 97 ? -4.906 8.475 -1.258 1.00 97.38 97 LEU A N 1
ATOM 786 C CA . LEU A 1 97 ? -5.855 7.980 -0.256 1.00 97.38 97 LEU A CA 1
ATOM 787 C C . LEU A 1 97 ? -7.107 8.859 -0.131 1.00 97.38 97 LEU A C 1
ATOM 789 O O . LEU A 1 97 ? -8.149 8.360 0.295 1.00 97.38 97 LEU A O 1
ATOM 793 N N . SER A 1 98 ? -7.083 10.119 -0.587 1.00 96.00 98 SER A N 1
ATOM 794 C CA . SER A 1 98 ? -8.296 10.942 -0.606 1.00 96.00 98 SER A CA 1
ATOM 795 C C . SER A 1 98 ? -9.400 10.319 -1.470 1.00 96.00 98 SER A C 1
ATOM 797 O O . SER A 1 98 ? -10.577 10.451 -1.137 1.00 96.00 98 SER A O 1
ATOM 799 N N . LYS A 1 99 ? -9.052 9.553 -2.515 1.00 96.88 99 LYS A N 1
ATOM 800 C CA . LYS A 1 99 ? -10.022 8.801 -3.330 1.00 96.88 99 LYS A CA 1
ATOM 801 C C . LYS A 1 99 ? -10.688 7.678 -2.540 1.00 96.88 99 LYS A C 1
ATOM 803 O O . LYS A 1 99 ? -11.875 7.419 -2.740 1.00 96.88 99 LYS A O 1
ATOM 808 N N . VAL A 1 100 ? -9.945 7.030 -1.639 1.00 98.00 100 VAL A N 1
ATOM 809 C CA . VAL A 1 100 ? -10.490 6.018 -0.721 1.00 98.00 100 VAL A CA 1
ATOM 810 C C . VAL A 1 100 ? -11.473 6.693 0.230 1.00 98.00 100 VAL A C 1
ATOM 812 O O . VAL A 1 100 ? -12.633 6.299 0.258 1.00 98.00 100 VAL A O 1
ATOM 815 N N . PHE A 1 101 ? -11.076 7.785 0.888 1.00 97.69 101 PHE A N 1
ATOM 816 C CA . PHE A 1 101 ? -11.925 8.524 1.842 1.00 97.69 101 PHE A CA 1
ATOM 817 C C . PHE A 1 101 ? -13.165 9.155 1.183 1.00 97.69 101 PHE A C 1
ATOM 819 O O . PHE A 1 101 ? -14.231 9.330 1.783 1.00 97.69 101 PHE A O 1
ATOM 826 N N . GLN A 1 102 ? -13.059 9.522 -0.095 1.00 97.31 102 GLN A N 1
ATOM 827 C CA . GLN A 1 102 ? -14.196 10.004 -0.869 1.00 97.31 102 GLN A CA 1
ATOM 828 C C . GLN A 1 102 ? -15.197 8.888 -1.167 1.00 97.31 102 GLN A C 1
ATOM 830 O O . GLN A 1 102 ? -16.403 9.145 -1.106 1.00 97.31 102 GLN A O 1
ATOM 835 N N . LYS A 1 103 ? -14.716 7.680 -1.477 1.00 97.94 103 LYS A N 1
ATOM 836 C CA . LYS A 1 103 ? -15.560 6.541 -1.846 1.00 97.94 103 LYS A CA 1
ATOM 837 C C . LYS A 1 103 ? -16.146 5.810 -0.637 1.00 97.94 103 LYS A C 1
ATOM 839 O O . LYS A 1 103 ? -17.307 5.418 -0.690 1.00 97.94 103 LYS A O 1
ATOM 844 N N . PHE A 1 104 ? -15.366 5.666 0.424 1.00 97.94 104 PHE A N 1
ATOM 845 C CA . PHE A 1 104 ? -15.686 4.898 1.621 1.00 97.94 104 PHE A CA 1
ATOM 846 C C . PHE A 1 104 ? -15.576 5.827 2.837 1.00 97.94 104 PHE A C 1
ATOM 848 O O . PHE A 1 104 ? -14.491 6.291 3.187 1.00 97.94 104 PHE A O 1
ATOM 855 N N . LYS A 1 105 ? -16.722 6.189 3.421 1.00 96.75 105 LYS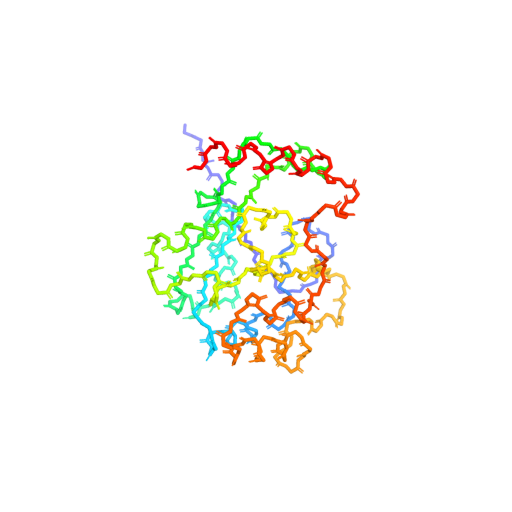 A N 1
ATOM 856 C CA . LYS A 1 105 ? -16.843 7.283 4.406 1.00 96.75 105 LYS A CA 1
ATOM 857 C C . LYS A 1 105 ? -16.410 6.893 5.815 1.00 96.75 105 LYS A C 1
ATOM 859 O O . LYS A 1 105 ? -16.220 7.768 6.652 1.00 96.75 105 LYS A O 1
ATOM 864 N N . GLU A 1 106 ? -16.267 5.601 6.057 1.00 97.62 106 GLU A N 1
ATOM 865 C CA . GLU A 1 106 ? -15.750 4.998 7.276 1.00 97.62 106 GLU A CA 1
ATOM 866 C C . GLU A 1 106 ? -14.218 5.108 7.399 1.00 97.62 106 GLU A C 1
ATOM 868 O O . GLU A 1 106 ? -13.681 4.921 8.490 1.00 97.62 106 GLU A O 1
ATOM 873 N N . PHE A 1 107 ? -13.516 5.462 6.315 1.00 98.44 107 PHE A N 1
ATOM 874 C CA . PHE A 1 107 ? -12.058 5.589 6.297 1.00 98.44 107 PHE A CA 1
ATOM 875 C C . PHE A 1 107 ? -11.583 7.042 6.321 1.00 98.44 107 PHE A C 1
ATOM 877 O O . PHE A 1 107 ? -12.185 7.948 5.738 1.00 98.44 107 PHE A O 1
ATOM 884 N N . SER A 1 108 ? -10.453 7.247 6.984 1.00 98.50 108 SER A N 1
ATOM 885 C CA . SER A 1 108 ? -9.749 8.514 7.127 1.00 98.50 108 SER A CA 1
ATOM 886 C C . SER A 1 108 ? -8.248 8.261 7.315 1.00 98.50 108 SER A C 1
ATOM 888 O O . SER A 1 108 ? -7.782 7.123 7.363 1.00 98.50 108 SER A O 1
ATOM 890 N N . ALA A 1 109 ? -7.464 9.330 7.457 1.00 98.25 109 ALA A N 1
ATOM 891 C CA . ALA A 1 109 ? -6.030 9.210 7.710 1.00 98.25 109 ALA A CA 1
ATOM 892 C C . ALA A 1 109 ? -5.705 8.471 9.024 1.00 98.25 109 ALA A C 1
ATOM 894 O O . ALA A 1 109 ? -4.690 7.790 9.093 1.00 98.25 109 ALA A O 1
ATOM 895 N N . SER A 1 110 ? -6.570 8.558 10.041 1.00 98.25 110 SER A N 1
ATOM 896 C CA . SER A 1 110 ? -6.318 7.966 11.361 1.00 98.25 110 SER A CA 1
ATOM 897 C C . SER A 1 110 ? -6.566 6.456 11.420 1.00 98.25 110 SER A C 1
ATOM 899 O O . SER A 1 110 ? -6.227 5.838 12.423 1.00 98.25 110 SER A O 1
ATOM 901 N N . ASN A 1 111 ? -7.162 5.850 10.386 1.00 98.44 111 ASN A N 1
ATOM 902 C CA . ASN A 1 111 ? -7.466 4.412 10.349 1.00 98.44 111 ASN A CA 1
ATOM 903 C C . ASN A 1 111 ? -7.082 3.721 9.030 1.00 98.44 111 ASN A C 1
ATOM 905 O O . ASN A 1 111 ? -7.472 2.580 8.801 1.00 98.44 111 ASN A O 1
ATOM 909 N N . THR A 1 112 ? -6.354 4.405 8.146 1.00 98.62 112 THR A N 1
ATOM 910 C CA . THR A 1 112 ? -5.980 3.882 6.827 1.00 98.62 112 THR A CA 1
ATOM 911 C C . THR A 1 112 ? -4.502 4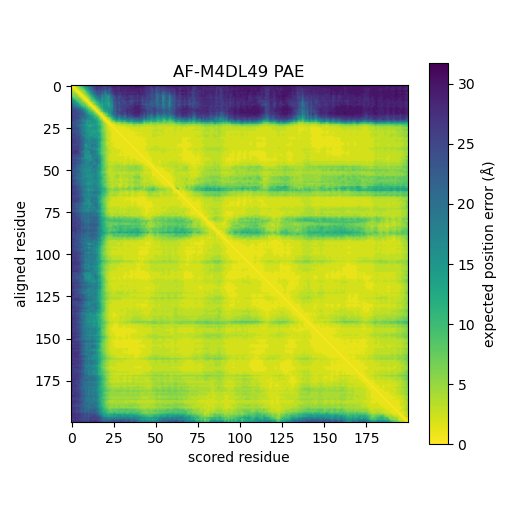.109 6.569 1.00 98.62 112 THR A C 1
ATOM 913 O O . THR A 1 112 ? -3.992 5.213 6.759 1.00 98.62 112 THR A O 1
ATOM 916 N N . PHE A 1 113 ? -3.828 3.083 6.062 1.00 98.56 113 PHE A N 1
ATOM 917 C CA . PHE A 1 113 ? -2.446 3.160 5.609 1.00 98.56 113 PHE A CA 1
ATOM 918 C C . PHE A 1 113 ? -2.265 2.441 4.270 1.00 98.56 113 PHE A C 1
ATOM 920 O O . PHE A 1 113 ? -3.089 1.630 3.853 1.00 98.56 113 PHE A O 1
ATOM 927 N N . LEU A 1 114 ? -1.177 2.775 3.585 1.00 98.56 114 LEU A N 1
ATOM 928 C CA . LEU A 1 114 ? -0.756 2.206 2.316 1.00 98.56 114 LEU A CA 1
ATOM 929 C C . LEU A 1 114 ? 0.529 1.403 2.520 1.00 98.56 114 LEU A C 1
ATOM 931 O O . LEU A 1 114 ? 1.511 1.937 3.033 1.00 98.56 114 LEU A O 1
ATOM 935 N N . ILE A 1 115 ? 0.540 0.159 2.045 1.00 98.44 115 ILE A N 1
ATOM 936 C CA . ILE A 1 115 ? 1.761 -0.636 1.893 1.00 98.44 115 ILE A CA 1
ATOM 937 C C . ILE A 1 115 ? 2.188 -0.555 0.426 1.00 98.44 115 ILE A C 1
ATOM 939 O O . ILE A 1 115 ? 1.453 -0.996 -0.457 1.00 98.44 115 ILE A O 1
ATOM 943 N N . ASP A 1 116 ? 3.363 0.008 0.151 1.00 97.50 116 ASP A N 1
ATOM 944 C CA . ASP A 1 116 ? 3.949 0.031 -1.195 1.00 97.50 116 ASP A CA 1
ATOM 945 C C . ASP A 1 116 ? 5.477 0.103 -1.093 1.00 97.50 116 ASP A C 1
ATOM 947 O O . ASP A 1 116 ? 6.006 0.770 -0.217 1.00 97.50 116 ASP A O 1
ATOM 951 N N . ASN A 1 117 ? 6.220 -0.570 -1.967 1.00 95.38 117 ASN A N 1
ATOM 952 C CA . ASN A 1 117 ? 7.685 -0.557 -1.914 1.00 95.38 117 ASN A CA 1
ATOM 953 C C . ASN A 1 117 ? 8.317 0.704 -2.539 1.00 95.38 117 ASN A C 1
ATOM 955 O O . ASN A 1 117 ? 9.537 0.849 -2.513 1.00 95.38 117 ASN A O 1
ATOM 959 N N . GLU A 1 118 ? 7.522 1.600 -3.132 1.00 94.62 118 GLU A N 1
ATOM 960 C CA . GLU A 1 118 ? 7.983 2.852 -3.736 1.00 94.62 118 GLU A CA 1
ATOM 961 C C . GLU A 1 118 ? 7.430 4.067 -2.961 1.00 94.62 118 GLU A C 1
ATOM 963 O O . GLU A 1 118 ? 6.312 4.521 -3.241 1.00 94.62 118 GLU A O 1
ATOM 968 N N . PRO A 1 119 ? 8.206 4.657 -2.027 1.00 95.69 119 PRO A N 1
ATOM 969 C CA . PRO A 1 119 ? 7.728 5.719 -1.138 1.00 95.69 119 PRO A CA 1
ATOM 970 C C . PRO A 1 119 ? 7.080 6.926 -1.831 1.00 95.69 119 PRO A C 1
ATOM 972 O O . PRO A 1 119 ? 6.127 7.507 -1.306 1.00 95.69 119 PRO A O 1
ATOM 975 N N . TYR A 1 120 ? 7.531 7.298 -3.038 1.00 94.44 120 TYR A N 1
ATOM 976 C CA . TYR A 1 120 ? 6.965 8.443 -3.764 1.00 94.44 120 TYR A CA 1
ATOM 977 C C . TYR A 1 120 ? 5.481 8.269 -4.101 1.00 94.44 120 TYR A C 1
ATOM 979 O O . TYR A 1 120 ? 4.784 9.264 -4.302 1.00 94.44 120 TYR A O 1
ATOM 987 N N . LYS A 1 121 ? 4.962 7.038 -4.172 1.00 95.44 121 LYS A N 1
ATOM 988 C CA . LYS A 1 121 ? 3.550 6.814 -4.504 1.00 95.44 121 LYS A CA 1
ATOM 989 C C . LYS A 1 121 ? 2.606 7.350 -3.433 1.00 95.44 121 LYS A C 1
ATOM 991 O O . LYS A 1 121 ? 1.466 7.685 -3.753 1.00 95.44 121 LYS A O 1
ATOM 996 N N . ALA A 1 122 ? 3.093 7.475 -2.200 1.00 96.00 122 ALA A N 1
ATOM 997 C CA . ALA A 1 122 ? 2.378 8.055 -1.072 1.00 96.00 122 ALA A CA 1
ATOM 998 C C . ALA A 1 122 ? 2.660 9.554 -0.870 1.00 96.00 122 ALA A C 1
ATOM 1000 O O . ALA A 1 122 ? 2.165 10.126 0.092 1.00 96.00 122 ALA A O 1
ATOM 1001 N N . LEU A 1 123 ? 3.438 10.206 -1.746 1.00 94.75 123 LEU A N 1
ATOM 1002 C CA . LEU A 1 123 ? 3.940 11.579 -1.551 1.00 94.75 123 LEU A CA 1
ATOM 1003 C C . LEU A 1 123 ? 2.849 12.621 -1.251 1.00 94.75 123 LEU A C 1
ATOM 1005 O O . LEU A 1 123 ? 3.121 13.642 -0.627 1.00 94.75 123 LEU A O 1
ATOM 1009 N N . ILE A 1 124 ? 1.635 12.390 -1.745 1.00 93.06 124 ILE A N 1
ATOM 1010 C CA . ILE A 1 124 ? 0.498 13.313 -1.622 1.00 93.06 124 ILE A CA 1
ATOM 1011 C C . ILE A 1 124 ? -0.502 12.890 -0.545 1.00 93.06 124 ILE A C 1
ATOM 1013 O O . ILE A 1 124 ? -1.522 13.550 -0.360 1.00 93.06 124 ILE A O 1
ATOM 1017 N N . ASN A 1 125 ? -0.235 11.777 0.135 1.00 95.88 125 ASN A N 1
ATOM 1018 C CA . ASN A 1 125 ? -1.094 11.281 1.194 1.00 95.88 125 ASN A CA 1
ATOM 1019 C C . ASN A 1 125 ? -0.822 12.041 2.499 1.00 95.88 125 ASN A C 1
ATOM 1021 O O . ASN A 1 125 ? 0.250 12.628 2.666 1.00 95.88 125 ASN A O 1
ATOM 1025 N N . PRO A 1 126 ? -1.776 12.029 3.447 1.00 95.94 126 PRO A N 1
ATOM 1026 C CA . PRO A 1 126 ? -1.538 12.550 4.785 1.00 95.94 126 PRO A CA 1
ATOM 1027 C C . PRO A 1 126 ? -0.291 11.927 5.424 1.00 95.94 126 PRO A C 1
ATOM 1029 O O . PRO A 1 126 ? 0.036 10.764 5.178 1.00 95.94 126 PRO A O 1
ATOM 1032 N N . ASP A 1 127 ? 0.395 12.694 6.269 1.00 94.69 127 ASP A N 1
ATOM 1033 C CA . ASP A 1 127 ? 1.615 12.238 6.936 1.00 94.69 127 ASP A CA 1
ATOM 1034 C C . ASP A 1 127 ? 1.418 10.908 7.674 1.00 94.69 127 ASP A C 1
ATOM 1036 O O . ASP A 1 127 ? 0.399 10.694 8.324 1.00 94.69 127 ASP A O 1
ATOM 1040 N N . ASN A 1 128 ? 2.431 10.040 7.634 1.00 97.19 128 ASN A N 1
ATOM 1041 C CA . ASN A 1 128 ? 2.461 8.777 8.385 1.00 97.19 128 ASN A CA 1
ATOM 1042 C C . ASN A 1 128 ? 1.287 7.834 8.049 1.00 97.19 128 ASN A C 1
ATOM 1044 O O . ASN A 1 128 ? 0.796 7.122 8.910 1.00 97.19 128 ASN A O 1
ATOM 1048 N N . THR A 1 129 ? 0.842 7.822 6.791 1.00 97.56 129 THR A N 1
ATOM 1049 C CA . THR A 1 129 ? -0.141 6.853 6.263 1.00 97.56 129 THR A CA 1
ATOM 1050 C C . THR A 1 129 ? 0.499 5.831 5.320 1.00 97.56 129 THR A C 1
ATOM 1052 O O . THR A 1 129 ? -0.189 5.188 4.535 1.00 97.56 129 THR A O 1
ATOM 1055 N N . GLY A 1 130 ? 1.826 5.697 5.339 1.00 97.81 130 GLY A N 1
ATOM 1056 C CA . GLY A 1 130 ? 2.565 4.824 4.433 1.00 97.81 130 GLY A CA 1
ATOM 1057 C C . GLY A 1 130 ? 3.575 3.964 5.177 1.00 97.81 130 GLY A C 1
ATOM 1058 O O . GLY A 1 130 ? 4.289 4.465 6.044 1.00 97.81 130 GLY A O 1
ATOM 1059 N N . VAL A 1 131 ? 3.633 2.690 4.802 1.00 98.31 131 VAL A N 1
ATOM 1060 C CA . VAL A 1 131 ? 4.622 1.710 5.251 1.00 98.31 131 VAL A CA 1
ATOM 1061 C C . VAL A 1 131 ? 5.324 1.187 4.007 1.00 98.31 131 VAL A C 1
ATOM 1063 O O . VAL A 1 131 ? 4.660 0.754 3.062 1.00 98.31 131 VAL A O 1
ATOM 1066 N N . PHE A 1 132 ? 6.657 1.253 3.977 1.00 97.94 132 PHE A N 1
ATOM 1067 C CA . PHE A 1 132 ? 7.405 1.080 2.731 1.00 97.94 132 PHE A CA 1
ATOM 1068 C C . PHE A 1 132 ? 8.404 -0.080 2.797 1.00 97.94 132 PHE A C 1
ATOM 1070 O O . PHE A 1 132 ? 9.594 0.147 3.001 1.00 97.94 132 PHE A O 1
ATOM 1077 N N . PRO A 1 133 ? 7.967 -1.338 2.614 1.00 97.31 133 PRO A N 1
ATOM 1078 C CA . PRO A 1 133 ? 8.860 -2.493 2.542 1.00 97.31 133 PRO A CA 1
ATOM 1079 C C . PRO A 1 133 ? 9.993 -2.329 1.531 1.00 97.31 133 PRO A C 1
ATOM 1081 O O . PRO A 1 133 ? 9.851 -1.614 0.535 1.00 97.31 133 PRO A O 1
ATOM 1084 N N . LEU A 1 134 ? 11.092 -3.057 1.728 1.00 96.00 134 LEU A N 1
ATOM 1085 C CA . LEU A 1 134 ? 12.090 -3.215 0.673 1.00 96.00 134 LEU A CA 1
ATOM 1086 C C . LEU A 1 134 ? 11.487 -3.971 -0.530 1.00 96.00 134 LEU A C 1
ATOM 1088 O O . LEU A 1 134 ? 10.610 -4.827 -0.342 1.00 96.00 134 LEU A O 1
ATOM 1092 N N . PRO A 1 135 ? 11.929 -3.664 -1.766 1.00 94.31 135 PRO A N 1
ATOM 1093 C CA . PRO A 1 135 ? 11.525 -4.414 -2.950 1.00 94.31 135 PRO A CA 1
ATOM 1094 C C . PRO A 1 135 ? 11.821 -5.911 -2.802 1.00 94.31 135 PRO A C 1
ATOM 1096 O O . PRO A 1 135 ? 12.843 -6.289 -2.238 1.00 94.31 135 PRO A O 1
ATOM 1099 N N . TYR A 1 136 ? 10.930 -6.748 -3.328 1.00 94.75 136 TYR A N 1
ATOM 1100 C CA . TYR A 1 136 ? 11.134 -8.194 -3.376 1.00 94.75 136 TYR A CA 1
ATOM 1101 C C . TYR A 1 136 ? 12.253 -8.551 -4.362 1.00 94.75 136 TYR A C 1
ATOM 1103 O O . TYR A 1 136 ? 12.207 -8.120 -5.518 1.00 94.75 136 TYR A O 1
ATOM 1111 N N . ASP A 1 137 ? 13.212 -9.358 -3.912 1.00 94.06 137 ASP A N 1
ATOM 1112 C CA . ASP A 1 137 ? 14.248 -9.961 -4.746 1.00 94.06 137 ASP A CA 1
ATOM 1113 C C . ASP A 1 137 ? 13.942 -11.459 -4.945 1.00 94.06 137 ASP A C 1
ATOM 1115 O O . ASP A 1 137 ? 14.054 -12.238 -3.998 1.00 94.06 137 ASP A O 1
ATOM 1119 N N . PRO A 1 138 ? 13.569 -11.908 -6.158 1.00 91.69 138 PRO A N 1
ATOM 1120 C CA . PRO A 1 138 ? 13.262 -13.317 -6.416 1.00 91.69 138 PRO A CA 1
ATOM 1121 C C . PRO A 1 138 ? 14.483 -14.252 -6.323 1.00 91.69 138 PRO A C 1
ATOM 1123 O O . PRO A 1 138 ? 14.329 -15.483 -6.322 1.00 91.69 138 PRO A O 1
ATOM 1126 N N . THR A 1 139 ? 15.696 -13.695 -6.268 1.00 92.94 139 THR A N 1
ATOM 1127 C CA . THR A 1 139 ? 16.929 -14.462 -6.072 1.00 92.94 139 THR A CA 1
ATOM 1128 C C . THR A 1 139 ? 17.195 -14.777 -4.600 1.00 92.94 139 THR A C 1
ATOM 1130 O O . THR A 1 139 ? 17.891 -15.756 -4.318 1.00 92.94 139 THR A O 1
ATOM 1133 N N . ASP A 1 140 ? 16.578 -14.041 -3.669 1.00 94.38 140 ASP A N 1
ATOM 1134 C CA . ASP A 1 140 ? 16.648 -14.344 -2.243 1.00 94.38 140 ASP A CA 1
ATOM 1135 C C . ASP A 1 140 ? 15.750 -15.541 -1.904 1.00 94.38 140 ASP A C 1
ATOM 1137 O O . ASP A 1 140 ? 14.519 -15.472 -1.899 1.00 94.38 140 ASP A O 1
ATOM 1141 N N . LYS A 1 141 ? 16.387 -16.681 -1.634 1.00 91.19 141 LYS A N 1
ATOM 1142 C CA . LYS A 1 141 ? 15.699 -17.932 -1.294 1.00 91.19 141 LYS A CA 1
ATOM 1143 C C . LYS A 1 141 ? 15.265 -18.010 0.168 1.00 91.19 141 LYS A C 1
ATOM 1145 O O . LYS A 1 141 ? 14.566 -18.958 0.513 1.00 91.19 141 LYS A O 1
ATOM 1150 N N . ASN A 1 142 ? 15.665 -17.048 0.998 1.00 95.38 142 ASN A N 1
ATOM 1151 C CA . ASN A 1 142 ? 15.320 -16.993 2.415 1.00 95.38 142 ASN A CA 1
ATOM 1152 C C . ASN A 1 142 ? 14.361 -15.834 2.742 1.00 95.38 142 ASN A C 1
ATOM 1154 O O . ASN A 1 142 ? 14.201 -15.528 3.917 1.00 95.38 142 ASN A O 1
ATOM 1158 N N . ASP A 1 143 ? 13.743 -15.192 1.738 1.00 96.50 143 ASP A N 1
ATOM 1159 C CA . ASP A 1 143 ? 12.765 -14.118 1.965 1.00 96.50 143 ASP A CA 1
ATOM 1160 C C . ASP A 1 143 ? 11.571 -14.656 2.770 1.00 96.50 143 ASP A C 1
ATOM 1162 O O . ASP A 1 143 ? 10.759 -15.440 2.274 1.00 96.50 143 ASP A O 1
ATOM 1166 N N . ASP A 1 144 ? 11.484 -14.224 4.024 1.00 97.19 144 ASP A N 1
ATOM 1167 C CA . ASP A 1 144 ? 10.420 -14.513 4.985 1.00 97.19 144 ASP A CA 1
ATOM 1168 C C . ASP A 1 144 ? 9.614 -13.252 5.330 1.00 97.19 144 ASP A C 1
ATOM 1170 O O . ASP A 1 144 ? 8.844 -13.218 6.286 1.00 97.19 144 ASP A O 1
ATOM 1174 N N . PHE A 1 145 ? 9.745 -12.194 4.525 1.00 97.94 145 PHE A N 1
ATOM 1175 C CA . PHE A 1 145 ? 9.203 -10.876 4.846 1.00 97.94 145 PHE A CA 1
ATOM 1176 C C . PHE A 1 145 ? 7.680 -10.878 5.046 1.00 97.94 145 PHE A C 1
ATO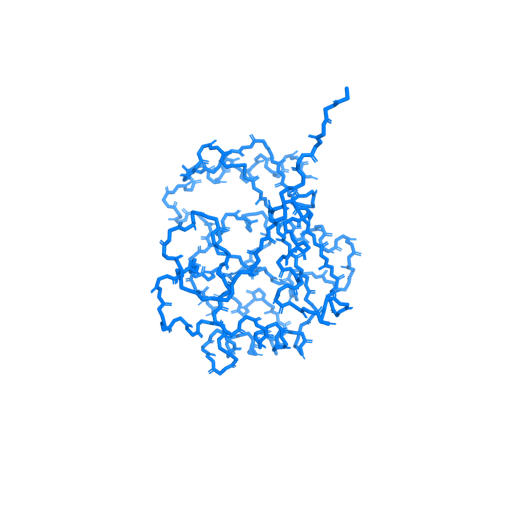M 1178 O O . PHE A 1 145 ? 7.142 -10.076 5.808 1.00 97.94 145 PHE A O 1
ATOM 1185 N N . LEU A 1 146 ? 6.977 -11.749 4.317 1.00 97.81 146 LEU A N 1
ATOM 1186 C CA . LEU A 1 146 ? 5.524 -11.905 4.390 1.00 97.81 146 LEU A CA 1
ATOM 1187 C C . LEU A 1 146 ? 5.085 -13.054 5.312 1.00 97.81 146 LEU A C 1
ATOM 1189 O O . LEU A 1 146 ? 3.900 -13.383 5.329 1.00 97.81 146 LEU A O 1
ATOM 1193 N N . ASP A 1 147 ? 6.000 -13.679 6.053 1.00 98.38 147 ASP A N 1
ATOM 1194 C CA . ASP A 1 147 ? 5.660 -14.740 7.000 1.00 98.38 147 ASP A CA 1
ATOM 1195 C C . ASP A 1 147 ? 4.692 -14.197 8.078 1.00 98.38 147 ASP A C 1
ATOM 1197 O O . ASP A 1 147 ? 5.001 -13.185 8.718 1.00 98.38 147 ASP A O 1
ATOM 1201 N N . PRO A 1 148 ? 3.513 -14.818 8.296 1.00 98.31 148 PRO A N 1
ATOM 1202 C CA . PRO A 1 148 ? 2.599 -14.463 9.385 1.00 98.31 148 PRO A CA 1
ATOM 1203 C C . PRO A 1 148 ? 3.223 -14.472 10.785 1.00 98.31 148 PRO A C 1
ATOM 1205 O O . PRO A 1 148 ? 2.722 -13.774 11.665 1.00 98.31 148 PRO A O 1
ATOM 1208 N N . GLU A 1 149 ? 4.291 -15.243 11.001 1.00 98.00 149 GLU A N 1
ATOM 1209 C CA . GLU A 1 149 ? 5.042 -15.285 12.264 1.00 98.00 149 GLU A CA 1
ATOM 1210 C C . GLU A 1 149 ? 6.219 -14.288 12.287 1.00 98.00 149 GLU A C 1
ATOM 1212 O O . GLU A 1 149 ? 6.910 -14.152 13.298 1.00 98.00 149 GLU A O 1
ATOM 1217 N N . GLY A 1 150 ? 6.443 -13.574 11.181 1.00 98.06 150 GLY A N 1
ATOM 1218 C CA . GLY A 1 150 ? 7.544 -12.639 10.995 1.00 98.06 150 GLY A CA 1
ATOM 1219 C C . GLY A 1 150 ? 7.334 -11.262 11.633 1.00 98.06 150 GLY A C 1
ATOM 1220 O O . GLY A 1 150 ? 6.254 -10.887 12.110 1.00 98.06 150 GLY A O 1
ATOM 1221 N N . GLU A 1 151 ? 8.400 -10.461 11.596 1.00 97.88 151 GLU A N 1
ATOM 1222 C CA . GLU A 1 151 ? 8.437 -9.118 12.188 1.00 97.88 151 GLU A CA 1
ATOM 1223 C C . GLU A 1 151 ? 7.417 -8.173 11.537 1.00 97.88 151 GLU A C 1
ATOM 1225 O O . GLU A 1 151 ? 6.739 -7.416 12.230 1.00 97.88 151 GLU A O 1
ATOM 1230 N N . PHE A 1 152 ? 7.257 -8.243 10.211 1.00 98.38 152 PHE A N 1
ATOM 1231 C CA . PHE A 1 152 ? 6.319 -7.372 9.506 1.00 98.38 152 PHE A CA 1
ATOM 1232 C C . PHE A 1 152 ? 4.861 -7.676 9.868 1.00 98.38 152 PHE A C 1
ATOM 1234 O O . PHE A 1 152 ? 4.079 -6.756 10.093 1.00 98.38 152 PHE A O 1
ATOM 1241 N N . CYS A 1 153 ? 4.485 -8.950 9.985 1.00 98.56 153 CYS A N 1
ATOM 1242 C CA . CYS A 1 153 ? 3.143 -9.317 10.432 1.00 98.56 153 CYS A CA 1
ATOM 1243 C C . CYS A 1 153 ? 2.919 -8.944 11.901 1.00 98.56 153 CYS A C 1
ATOM 1245 O O . CYS A 1 153 ? 1.858 -8.423 12.224 1.00 98.56 153 CYS A O 1
ATOM 1247 N N . SER A 1 154 ? 3.928 -9.091 12.764 1.00 98.50 154 SER A N 1
ATOM 1248 C CA . SER A 1 154 ? 3.858 -8.610 14.154 1.00 98.50 154 SER A CA 1
ATOM 1249 C C . SER A 1 154 ? 3.606 -7.096 14.222 1.00 98.50 154 SER A C 1
ATOM 1251 O O . SER A 1 154 ? 2.710 -6.644 14.930 1.00 98.50 154 SER A O 1
ATOM 1253 N N . TYR A 1 155 ? 4.321 -6.315 13.405 1.00 98.69 155 TYR A N 1
ATOM 1254 C CA . TYR A 1 155 ? 4.099 -4.875 13.251 1.00 98.69 155 TYR A CA 1
ATOM 1255 C C . TYR A 1 155 ? 2.667 -4.542 12.802 1.00 98.69 155 TYR A C 1
ATOM 1257 O O . TYR A 1 155 ? 2.037 -3.621 13.322 1.00 98.69 155 TYR A O 1
ATOM 1265 N N . LEU A 1 156 ? 2.136 -5.290 11.830 1.00 98.69 156 LEU A N 1
ATOM 1266 C CA . LEU A 1 156 ? 0.767 -5.102 11.358 1.00 98.69 156 LEU A CA 1
ATOM 1267 C C . LEU A 1 156 ? -0.274 -5.505 12.414 1.00 98.69 156 LEU A C 1
ATOM 1269 O O . LEU A 1 156 ? -1.317 -4.865 12.488 1.00 98.69 156 LEU A O 1
ATOM 1273 N N . ASP A 1 157 ? -0.015 -6.519 13.240 1.00 98.38 157 ASP A N 1
ATOM 1274 C CA . ASP A 1 157 ? -0.912 -6.913 14.335 1.00 98.38 157 ASP A CA 1
ATOM 1275 C C . ASP A 1 157 ? -1.029 -5.796 15.382 1.00 98.38 157 ASP A C 1
ATOM 1277 O O . ASP A 1 157 ? -2.131 -5.392 15.759 1.00 98.38 157 ASP A O 1
ATOM 1281 N N . ASP A 1 158 ? 0.101 -5.211 15.778 1.00 98.56 158 ASP A N 1
ATOM 1282 C CA . ASP A 1 158 ? 0.125 -4.056 16.675 1.00 98.56 158 ASP A CA 1
ATOM 1283 C C . ASP A 1 158 ? -0.572 -2.835 16.047 1.00 98.56 158 ASP A C 1
ATOM 1285 O O . ASP A 1 158 ? -1.374 -2.164 16.703 1.00 98.56 158 ASP A O 1
ATOM 1289 N N . LEU A 1 159 ? -0.325 -2.570 14.757 1.00 98.50 159 LEU A N 1
ATOM 1290 C CA . LEU A 1 159 ? -0.971 -1.483 14.017 1.00 98.50 159 LEU A CA 1
ATOM 1291 C C . LEU A 1 159 ? -2.495 -1.670 13.922 1.00 98.50 159 LEU A C 1
ATOM 1293 O O . LEU A 1 159 ? -3.229 -0.689 14.025 1.00 98.50 159 LEU A O 1
ATOM 1297 N N . ALA A 1 160 ? -2.988 -2.904 13.767 1.00 98.12 160 ALA A N 1
ATOM 1298 C CA . ALA A 1 160 ? -4.423 -3.209 13.755 1.00 98.12 160 ALA A CA 1
ATOM 1299 C C . ALA A 1 160 ? -5.109 -2.868 15.088 1.00 98.12 160 ALA A C 1
ATOM 1301 O O . ALA A 1 160 ? -6.291 -2.522 15.114 1.00 98.12 160 ALA A O 1
ATOM 1302 N N . ASN A 1 161 ? -4.364 -2.947 16.193 1.00 97.81 161 ASN A N 1
ATOM 1303 C CA . ASN A 1 161 ? -4.841 -2.635 17.538 1.00 97.81 161 ASN A CA 1
ATOM 1304 C C . ASN A 1 161 ? -4.615 -1.164 17.940 1.00 97.81 161 ASN A C 1
ATOM 1306 O O . ASN A 1 161 ? -5.068 -0.736 19.007 1.00 97.81 161 ASN A O 1
ATOM 1310 N N . ALA A 1 162 ? -3.926 -0.375 17.112 1.00 97.94 162 ALA A N 1
ATOM 1311 C CA . ALA A 1 162 ? -3.659 1.028 17.388 1.00 97.94 162 ALA A CA 1
ATOM 1312 C C . ALA A 1 162 ? -4.932 1.884 17.268 1.00 97.94 162 ALA A C 1
ATOM 1314 O O . ALA A 1 162 ? -5.732 1.740 16.347 1.00 97.94 162 ALA A O 1
ATOM 1315 N N . SER A 1 163 ? -5.099 2.849 18.178 1.00 97.12 163 SER A N 1
ATOM 1316 C CA . SER A 1 163 ? -6.228 3.790 18.127 1.00 97.12 163 SER A CA 1
ATOM 1317 C C . SER A 1 163 ? -6.087 4.864 17.044 1.00 97.12 163 SER A C 1
ATOM 1319 O O . SER A 1 163 ? -7.077 5.493 16.678 1.00 97.12 163 SER A O 1
ATOM 1321 N N . ASP A 1 164 ? -4.858 5.117 16.587 1.00 98.38 164 ASP A N 1
ATOM 1322 C CA . ASP A 1 164 ? -4.543 6.075 15.528 1.00 98.38 164 ASP A CA 1
ATOM 1323 C C . ASP A 1 164 ? -3.343 5.575 14.712 1.00 98.38 164 ASP A C 1
ATOM 1325 O O . ASP A 1 164 ? -2.227 5.435 15.221 1.00 98.38 164 ASP A O 1
ATOM 1329 N N . VAL A 1 165 ? -3.591 5.307 13.433 1.00 97.94 165 VAL A N 1
ATOM 1330 C CA . VAL A 1 165 ? -2.603 4.789 12.479 1.00 97.94 165 VAL A CA 1
ATOM 1331 C C . VAL A 1 165 ? -1.449 5.770 12.268 1.00 97.94 165 VAL A C 1
ATOM 1333 O O . VAL A 1 165 ? -0.293 5.352 12.213 1.00 97.94 165 VAL A O 1
ATOM 1336 N N . GLN A 1 166 ? -1.728 7.076 12.185 1.00 98.12 166 GLN A N 1
ATOM 1337 C CA . GLN A 1 166 ? -0.691 8.075 11.918 1.00 98.12 166 GLN A CA 1
ATOM 1338 C C . GLN A 1 166 ? 0.276 8.202 13.094 1.00 98.12 166 GLN A C 1
ATOM 1340 O O . GLN A 1 166 ? 1.481 8.353 12.885 1.00 98.12 166 GLN A O 1
ATOM 1345 N N . ALA A 1 167 ? -0.240 8.155 14.323 1.00 98.44 167 ALA A N 1
ATOM 1346 C CA . ALA A 1 167 ? 0.567 8.160 15.534 1.00 98.44 167 ALA A CA 1
ATOM 1347 C C . ALA A 1 167 ? 1.434 6.899 15.618 1.00 98.44 167 ALA A C 1
ATOM 1349 O O . ALA A 1 167 ? 2.646 7.015 15.801 1.00 98.44 167 ALA A O 1
ATOM 1350 N N . TYR A 1 168 ? 0.845 5.720 15.394 1.00 98.62 168 TYR A N 1
ATOM 1351 C CA . TYR A 1 168 ? 1.580 4.459 15.460 1.00 98.62 168 TYR A CA 1
ATOM 1352 C C . TYR A 1 168 ? 2.712 4.396 14.429 1.00 98.62 168 TYR A C 1
ATOM 1354 O O . TYR A 1 168 ? 3.848 4.117 14.800 1.00 98.62 168 TYR A O 1
ATOM 1362 N N . ILE A 1 169 ? 2.444 4.716 13.156 1.00 98.19 169 ILE A N 1
ATOM 1363 C CA . ILE A 1 169 ? 3.462 4.692 12.089 1.00 98.19 169 ILE A CA 1
ATOM 1364 C C . ILE A 1 169 ? 4.571 5.720 12.354 1.00 98.19 169 ILE A C 1
ATOM 1366 O O . ILE A 1 169 ? 5.738 5.478 12.048 1.00 98.19 169 ILE A O 1
ATOM 1370 N N . LYS A 1 170 ? 4.229 6.878 12.930 1.00 97.31 170 LYS A N 1
ATOM 1371 C CA . LYS A 1 170 ? 5.215 7.906 13.286 1.00 97.31 170 LYS A CA 1
ATOM 1372 C C . LYS A 1 170 ? 6.189 7.426 14.364 1.00 97.31 170 LYS A C 1
ATOM 1374 O O . LYS A 1 170 ? 7.364 7.779 14.308 1.00 97.31 170 LYS A O 1
ATOM 1379 N N . GLU A 1 171 ? 5.692 6.696 15.357 1.00 97.81 171 GLU A N 1
ATOM 1380 C CA . GLU A 1 171 ? 6.488 6.187 16.481 1.00 97.81 171 GLU A CA 1
ATOM 1381 C C . GLU A 1 171 ? 7.209 4.877 16.136 1.00 97.81 171 GLU A C 1
ATOM 1383 O O . GLU A 1 171 ? 8.297 4.625 16.647 1.00 97.81 171 GLU A O 1
ATOM 1388 N N . ASN A 1 172 ? 6.638 4.094 15.218 1.00 97.62 172 ASN A N 1
ATOM 1389 C CA . ASN A 1 172 ? 7.116 2.784 14.796 1.00 97.62 172 ASN A CA 1
ATOM 1390 C C . ASN A 1 172 ? 7.282 2.784 13.270 1.00 97.62 172 ASN A C 1
ATOM 1392 O O . ASN A 1 172 ? 6.435 2.305 12.512 1.00 97.62 172 ASN A O 1
ATOM 1396 N N . SER A 1 173 ? 8.372 3.382 12.796 1.00 93.75 173 SER A N 1
ATOM 1397 C CA . SER A 1 173 ? 8.720 3.367 11.375 1.00 93.75 173 SER A CA 1
ATOM 1398 C C . SER A 1 173 ? 9.144 1.964 10.935 1.00 93.75 173 SER A C 1
ATOM 1400 O O . SER A 1 173 ? 9.979 1.355 11.603 1.00 93.75 173 SER A O 1
ATOM 1402 N N . PHE A 1 174 ? 8.658 1.493 9.784 1.00 96.75 174 PHE A N 1
ATOM 1403 C CA . PHE A 1 174 ? 9.018 0.182 9.239 1.00 96.75 174 PHE A CA 1
ATOM 1404 C C . PHE A 1 174 ? 9.431 0.277 7.761 1.00 96.75 174 PHE A C 1
ATOM 1406 O O . PHE A 1 174 ? 8.723 0.869 6.941 1.00 96.75 174 PHE A O 1
ATOM 1413 N N . GLY A 1 175 ? 10.569 -0.331 7.411 1.00 96.50 175 GLY A N 1
ATOM 1414 C CA . GLY A 1 175 ? 11.107 -0.352 6.049 1.00 96.50 175 GLY A CA 1
ATOM 1415 C C . GLY A 1 175 ? 11.834 0.936 5.634 1.00 96.50 175 GLY A C 1
ATOM 1416 O O . GLY A 1 175 ? 12.632 1.497 6.382 1.00 96.50 175 GLY A O 1
ATOM 1417 N N . GLN A 1 176 ? 11.606 1.367 4.396 1.00 96.62 176 GLN A N 1
ATOM 1418 C CA . GLN A 1 176 ? 12.218 2.535 3.770 1.00 96.62 176 GLN A CA 1
ATOM 1419 C C . GLN A 1 176 ? 11.642 3.848 4.329 1.00 96.62 176 GLN A C 1
ATOM 1421 O O . GLN A 1 176 ? 10.460 3.914 4.680 1.00 96.62 176 GLN A O 1
ATOM 1426 N N . PRO A 1 177 ? 12.439 4.931 4.369 1.00 94.94 177 PRO A N 1
ATOM 1427 C CA . PRO A 1 177 ? 11.945 6.232 4.796 1.00 94.94 177 PRO A CA 1
ATOM 1428 C C . PRO A 1 177 ? 10.923 6.796 3.801 1.00 94.94 177 PRO A C 1
ATOM 1430 O O . PRO A 1 177 ? 11.024 6.602 2.586 1.00 94.94 177 PRO A O 1
ATOM 1433 N N . LYS A 1 178 ? 9.953 7.558 4.317 1.00 94.00 178 LYS A N 1
ATOM 1434 C CA . LYS A 1 178 ? 9.041 8.347 3.481 1.00 94.00 178 LYS A CA 1
ATOM 1435 C C . LYS A 1 178 ? 9.807 9.416 2.695 1.00 94.00 178 LYS A C 1
ATOM 1437 O O . LYS A 1 178 ? 10.863 9.881 3.120 1.00 94.00 178 LYS A O 1
ATOM 1442 N N . ILE A 1 179 ? 9.233 9.871 1.583 1.00 94.50 179 ILE A N 1
ATOM 1443 C CA . ILE A 1 179 ? 9.760 11.042 0.876 1.00 94.50 179 ILE A CA 1
ATOM 1444 C C . ILE A 1 179 ? 9.366 12.309 1.640 1.00 94.50 179 ILE A C 1
ATOM 1446 O O . ILE A 1 179 ? 8.202 12.705 1.640 1.00 94.50 179 ILE A O 1
ATOM 1450 N N . ASP A 1 180 ? 10.344 12.964 2.257 1.00 92.88 180 ASP A N 1
ATOM 1451 C CA . ASP A 1 180 ? 10.180 14.262 2.908 1.00 92.88 1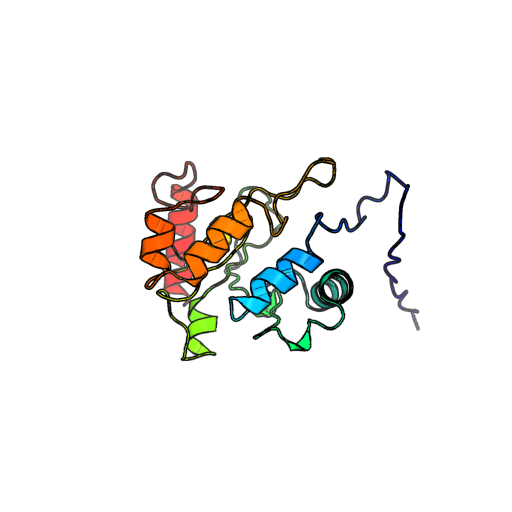80 ASP A CA 1
ATOM 1452 C C . ASP A 1 180 ? 11.355 15.207 2.606 1.00 92.88 180 ASP A C 1
ATOM 1454 O O . ASP A 1 180 ? 12.194 14.940 1.740 1.00 92.88 180 ASP A O 1
ATOM 1458 N N . SER A 1 181 ? 11.419 16.339 3.313 1.00 93.69 181 SER A N 1
ATOM 1459 C CA . SER A 1 181 ? 12.450 17.360 3.108 1.00 93.69 181 SER A CA 1
ATOM 1460 C C . SER A 1 181 ? 13.888 16.902 3.342 1.00 93.69 181 SER A C 1
ATOM 1462 O O . SER A 1 181 ? 14.806 17.615 2.940 1.00 93.69 181 SER A O 1
ATOM 1464 N N . SER A 1 182 ? 14.094 15.756 3.994 1.00 93.56 182 SER A N 1
ATOM 1465 C CA . SER A 1 182 ? 15.416 15.160 4.191 1.00 93.56 182 SER A CA 1
ATOM 1466 C C . SER A 1 182 ? 15.885 14.321 2.996 1.00 93.56 182 SER A C 1
ATOM 1468 O O . SER A 1 182 ? 17.072 14.007 2.906 1.00 93.56 182 SER A O 1
ATOM 1470 N N . HIS A 1 183 ? 14.987 13.985 2.062 1.00 94.81 183 HIS A N 1
ATOM 1471 C CA . HIS A 1 183 ? 15.315 13.156 0.907 1.00 94.81 183 HIS A CA 1
ATOM 1472 C C . HIS A 1 183 ? 16.335 13.861 -0.015 1.00 94.81 183 HIS A C 1
ATOM 1474 O O . HIS A 1 183 ? 16.144 15.041 -0.329 1.00 94.81 183 HIS A O 1
ATOM 1480 N N . PRO A 1 184 ? 17.375 13.168 -0.528 1.00 94.94 184 PRO A N 1
ATOM 1481 C CA . PRO A 1 184 ? 18.379 13.770 -1.417 1.00 94.94 184 PRO A CA 1
ATOM 1482 C C . PRO A 1 184 ? 17.767 14.492 -2.627 1.00 94.94 184 PRO A C 1
ATOM 1484 O O . PRO A 1 184 ? 18.128 15.624 -2.948 1.00 94.94 184 PRO A O 1
ATOM 1487 N N . ASP A 1 185 ? 16.754 13.874 -3.235 1.00 94.94 185 ASP A N 1
ATOM 1488 C CA . ASP A 1 185 ? 16.014 14.432 -4.372 1.00 94.94 185 ASP A CA 1
ATOM 1489 C C . ASP A 1 185 ? 14.789 15.274 -3.980 1.00 94.94 185 ASP A C 1
ATOM 1491 O O . ASP A 1 185 ? 13.875 15.477 -4.785 1.00 94.94 185 ASP A O 1
ATOM 1495 N N . TRP A 1 186 ? 14.733 15.807 -2.755 1.00 95.50 186 TRP A N 1
ATOM 1496 C CA . TRP A 1 186 ? 13.585 16.601 -2.303 1.00 95.50 186 TRP A CA 1
ATOM 1497 C C . TRP A 1 186 ? 13.283 17.790 -3.220 1.00 95.50 186 TRP A C 1
ATOM 1499 O O . TRP A 1 186 ? 12.125 18.150 -3.411 1.00 95.50 186 TRP A O 1
ATOM 1509 N N . SER A 1 187 ? 14.294 18.386 -3.857 1.00 94.69 187 SER A N 1
ATOM 1510 C CA . SER A 1 187 ? 14.078 19.487 -4.808 1.00 94.69 187 SER A CA 1
ATOM 1511 C C . SER A 1 187 ? 13.174 19.102 -5.990 1.00 94.69 187 SER A C 1
ATOM 1513 O O . SER A 1 187 ? 12.428 19.946 -6.496 1.00 94.69 187 SER A O 1
ATOM 1515 N N . PHE A 1 188 ? 13.213 17.837 -6.412 1.00 93.56 188 PHE A N 1
ATOM 1516 C CA . PHE A 1 188 ? 12.323 17.275 -7.418 1.00 93.56 188 PHE A CA 1
ATOM 1517 C C . PHE A 1 188 ? 10.952 16.975 -6.806 1.00 93.56 188 PHE A C 1
ATOM 1519 O O . PHE A 1 188 ? 9.948 17.519 -7.269 1.00 93.56 188 PHE A O 1
ATOM 1526 N N . TYR A 1 189 ? 10.905 16.207 -5.716 1.00 94.12 189 TYR A N 1
ATOM 1527 C CA . TYR A 1 189 ? 9.645 15.792 -5.093 1.00 94.12 189 TYR A CA 1
ATOM 1528 C C . TYR A 1 189 ? 8.813 16.963 -4.546 1.00 94.12 189 TYR A C 1
ATOM 1530 O O . TYR A 1 189 ? 7.591 16.955 -4.651 1.00 94.12 189 TYR A O 1
ATOM 1538 N N . CYS A 1 190 ? 9.450 18.034 -4.075 1.00 92.56 190 CYS A N 1
ATOM 1539 C CA . CYS A 1 190 ? 8.794 19.277 -3.667 1.00 92.56 190 CYS A CA 1
ATOM 1540 C C . CYS A 1 190 ? 8.107 19.995 -4.843 1.00 92.56 190 CYS A C 1
ATOM 1542 O O . CYS A 1 190 ? 7.080 20.650 -4.666 1.00 92.56 190 CYS A O 1
ATOM 1544 N N . LYS A 1 191 ? 8.664 19.915 -6.060 1.00 92.06 191 LYS A N 1
ATOM 1545 C CA . LYS A 1 191 ? 8.006 20.458 -7.264 1.00 92.06 191 LYS A CA 1
ATOM 1546 C C . LYS A 1 191 ? 6.833 19.578 -7.669 1.00 92.06 191 LYS A C 1
ATOM 1548 O O . LYS A 1 191 ? 5.765 20.096 -7.974 1.00 92.06 191 LYS A O 1
ATOM 1553 N N . VAL A 1 192 ? 7.040 18.264 -7.636 1.00 91.19 192 VAL A N 1
ATOM 1554 C CA . VAL A 1 192 ? 6.013 17.260 -7.917 1.00 91.19 192 VAL A CA 1
ATOM 1555 C C . VAL A 1 192 ? 4.806 17.446 -6.995 1.00 91.19 192 VAL A C 1
ATOM 1557 O O . VAL A 1 192 ? 3.695 17.592 -7.494 1.00 91.19 192 VAL A O 1
ATOM 1560 N N . SER A 1 193 ? 5.010 17.530 -5.676 1.00 86.62 193 SER A N 1
ATOM 1561 C CA . SER A 1 193 ? 3.918 17.691 -4.709 1.00 86.62 193 SER A CA 1
ATOM 1562 C C . SER A 1 193 ? 3.114 18.969 -4.953 1.00 86.62 193 SER A C 1
ATOM 1564 O O . SER A 1 193 ? 1.888 18.923 -4.972 1.00 86.62 193 SER A O 1
ATOM 1566 N N . LYS A 1 194 ? 3.782 20.089 -5.264 1.00 88.06 194 LYS A N 1
ATOM 1567 C CA . LYS A 1 194 ? 3.117 21.352 -5.630 1.00 88.06 194 LYS A CA 1
ATOM 1568 C C . LYS A 1 194 ? 2.266 21.238 -6.894 1.00 88.06 194 LYS A C 1
ATOM 1570 O O . LYS A 1 194 ? 1.190 21.824 -6.941 1.00 88.06 194 LYS A O 1
ATOM 1575 N N . ILE A 1 195 ? 2.741 20.514 -7.911 1.00 86.44 195 ILE A N 1
ATOM 1576 C CA . ILE A 1 195 ? 1.975 20.274 -9.143 1.00 86.44 195 ILE A CA 1
ATOM 1577 C C . ILE A 1 195 ? 0.722 19.464 -8.820 1.00 86.44 195 ILE A C 1
ATOM 1579 O O . ILE A 1 195 ? -0.363 19.830 -9.259 1.00 86.44 195 ILE A O 1
ATOM 1583 N N . VAL A 1 196 ? 0.856 18.400 -8.024 1.00 79.25 196 VAL A N 1
ATOM 1584 C CA . VAL A 1 196 ? -0.292 17.571 -7.639 1.00 79.25 196 VAL A CA 1
ATOM 1585 C C . VAL A 1 196 ? -1.319 18.388 -6.855 1.00 79.25 196 VAL A C 1
ATOM 1587 O O . VAL A 1 196 ? -2.493 18.354 -7.203 1.00 79.25 196 VAL A O 1
ATOM 1590 N N . SER A 1 197 ? -0.892 19.178 -5.864 1.00 73.56 197 SER A N 1
ATOM 1591 C CA . SER A 1 197 ? -1.799 20.027 -5.076 1.00 73.56 197 SER A CA 1
ATOM 1592 C C . SER A 1 197 ? -2.516 21.105 -5.895 1.00 73.56 197 SER A C 1
ATOM 1594 O O . SER A 1 197 ? -3.517 21.633 -5.433 1.00 73.56 197 SER A O 1
ATOM 1596 N N . PHE A 1 198 ? -2.009 21.468 -7.078 1.00 73.19 198 PHE A N 1
ATOM 1597 C CA . PHE A 1 198 ? -2.674 22.414 -7.979 1.00 73.19 198 PHE A CA 1
ATOM 1598 C C . PHE A 1 198 ? -3.717 21.741 -8.889 1.00 73.19 198 PHE A C 1
ATOM 1600 O O . PHE A 1 198 ? -4.566 22.422 -9.459 1.00 73.19 198 PHE A O 1
ATOM 1607 N N . LEU A 1 199 ? -3.625 20.421 -9.069 1.00 65.00 199 LEU A N 1
ATOM 1608 C CA . LEU A 1 199 ? -4.469 19.641 -9.980 1.00 65.00 199 LEU A CA 1
ATOM 1609 C C . LEU A 1 199 ? -5.572 18.841 -9.268 1.00 65.00 199 LEU A C 1
ATOM 1611 O O . LEU A 1 199 ? -6.480 18.361 -9.949 1.00 65.00 199 LEU A O 1
ATOM 1615 N N . ALA A 1 200 ? -5.464 18.666 -7.949 1.00 56.47 200 ALA A N 1
ATOM 1616 C CA . ALA A 1 200 ? -6.459 18.029 -7.082 1.00 56.47 200 ALA A CA 1
ATOM 1617 C C . ALA A 1 200 ? -7.488 19.049 -6.571 1.00 56.47 200 ALA A C 1
ATOM 1619 O O . ALA A 1 200 ? -8.679 18.673 -6.489 1.00 56.47 200 ALA A O 1
#

Nearest PDB structures (foldseek):
  3ef0-assembly1_A  TM=5.124E-01  e=1.248E-03  Schizosaccharomyces pombe
  4xq0-assembly1_A  TM=4.879E-01  e=3.851E-03  Schizosaccharomyces pombe 972h-
  4exa-assembly2_F  TM=3.502E-01  e=2.238E+00  Pseudomonas aeruginosa PAO1
  5kol-assembly2_D  TM=5.340E-01  e=6.465E+00  Escherichia coli O157:H7

Secondary structure (DSSP, 8-state):
-------------S--S--TT--PPPTTHHHHHHHHHTTS--EEE-SS-HHHHHHHHHHHTGGGGGG-SEEE-TTTSEEEEEE-SS-SSSEEEE--HHHHHHH-TT--TTT--EE-S-GGGGTTSPTT-EEBPPPP-TT-TT--TT-TTSHHHHHHHHHHH-S-HHHHHHHS--BSPPSSTTSTTHHHHHHHHHHHHHH-

Solvent-accessible surface area (backbone atoms only — not comparable to full-atom values): 12343 Å² total; per-residue (Å²): 140,81,86,80,80,78,83,76,85,76,89,75,87,83,90,72,100,81,53,103,77,69,83,77,79,62,55,45,50,50,57,29,52,51,58,45,59,76,67,44,89,42,63,49,76,42,82,45,55,60,72,60,49,54,55,51,42,58,72,51,40,58,86,51,61,83,71,41,78,42,82,41,30,35,87,72,34,48,66,84,86,46,52,38,92,94,37,78,84,46,72,38,56,28,60,55,51,66,60,50,36,70,75,40,79,91,46,47,61,51,75,41,72,44,81,44,62,56,43,68,29,46,59,82,37,66,79,44,28,68,40,16,47,76,74,88,57,91,83,53,89,77,60,49,71,38,28,71,90,28,71,57,37,50,52,49,55,54,53,62,70,47,92,33,35,27,61,49,38,66,76,54,76,54,70,51,74,73,68,45,90,83,38,92,61,24,80,55,52,57,50,51,48,54,54,49,70,74,74,109

pLDDT: mean 87.74, std 17.68, range [29.92, 98.69]

Organism: Brassica campestris (NCBI:txid3711)

Radius of gyration: 18.09 Å; Cα contacts (8 Å, |Δi|>4): 234; chains: 1; bounding box: 35×47×60 Å

Sequence (200 aa):
MAEEKSKKSIVRADDSDDDEYAMHKRPFAGEFMKFCLERFEVGIWSSANESNVDIILNIVLEDLKNKLLFVWDQKQSTNIGLKTLENSDKPMFFKDLSKVFQKFKEFSASNTFLIDNEPYKALINPDNTGVFPLPYDPTDKNDDFLDPEGEFCSYLDDLANASDVQAYIKENSFGQPKIDSSHPDWSFYCKVSKIVSFLA

Foldseek 3Di:
DDDDPPPDDDQDDDDDPDDPPHDDDQPCLQVLVVLCLVQDQAEAAELADPVVQVVVCCVRHPVNPVSHPYYHYNVQWDFPPAADPVDRVHTDTADECVVVCVVPVPDDQFQAADEEQDQLNCLQPPAQRYAHAHDDDSVPPPPCVSPCVDPNVVLVVVCSVDRGNSVSCVVPHHHDDHDDPVDPVVVVSVVVNVSVVVVD